Protein AF-A0A537FMF8-F1 (afdb_monomer_lite)

pLDDT: mean 87.33, std 14.05, range [26.52, 97.44]

Structure (mmCIF, N/CA/C/O backbone):
data_AF-A0A537FMF8-F1
#
_entry.id   AF-A0A537FMF8-F1
#
loop_
_atom_site.group_PDB
_atom_site.id
_atom_site.type_symbol
_atom_site.label_atom_id
_atom_site.label_alt_id
_atom_site.label_comp_id
_atom_site.label_asym_id
_atom_site.label_entity_id
_atom_site.label_seq_id
_atom_site.pdbx_PDB_ins_code
_atom_site.Cartn_x
_atom_site.Cartn_y
_atom_site.Cartn_z
_atom_site.occupancy
_atom_site.B_iso_or_equiv
_atom_site.auth_seq_id
_atom_site.auth_comp_id
_atom_site.auth_asym_id
_atom_site.auth_atom_id
_atom_site.pdbx_PDB_model_num
ATOM 1 N N . HIS A 1 1 ? -3.412 -16.446 -25.333 1.00 31.22 1 HIS A N 1
ATOM 2 C CA . HIS A 1 1 ? -3.061 -15.846 -24.034 1.00 31.22 1 HIS A CA 1
ATOM 3 C C . HIS A 1 1 ? -2.215 -16.827 -23.245 1.00 31.22 1 HIS A C 1
ATOM 5 O O . HIS A 1 1 ? -2.753 -17.735 -22.630 1.00 31.22 1 HIS A O 1
ATOM 11 N N . SER A 1 2 ? -0.899 -16.684 -23.326 1.00 26.52 2 SER A N 1
ATOM 12 C CA . SER A 1 2 ? 0.066 -17.426 -22.514 1.00 26.52 2 SER A CA 1
ATOM 13 C C . SER A 1 2 ? 0.991 -16.386 -21.896 1.00 26.52 2 SER A C 1
ATOM 15 O O . SER A 1 2 ? 1.972 -15.990 -22.515 1.00 26.52 2 SER A O 1
ATOM 17 N N . GLY A 1 3 ? 0.608 -15.863 -20.731 1.00 31.05 3 GLY A N 1
ATOM 18 C CA . GLY A 1 3 ? 1.516 -15.059 -19.920 1.00 31.05 3 GLY A CA 1
ATOM 19 C C . GLY A 1 3 ? 2.599 -15.977 -19.367 1.00 31.05 3 GLY A C 1
ATOM 20 O O . GLY A 1 3 ? 2.282 -17.002 -18.760 1.00 31.05 3 GLY A O 1
ATOM 21 N N . LEU A 1 4 ? 3.864 -15.644 -19.608 1.00 35.19 4 LEU A N 1
ATOM 22 C CA . LEU A 1 4 ? 4.982 -16.260 -18.906 1.00 35.19 4 LEU A CA 1
ATOM 23 C C . LEU A 1 4 ? 4.992 -15.681 -17.489 1.00 35.19 4 LEU A C 1
ATOM 25 O O . LEU A 1 4 ? 5.566 -14.629 -17.242 1.00 35.19 4 LEU A O 1
ATOM 29 N N . LYS A 1 5 ? 4.319 -16.357 -16.554 1.00 32.47 5 LYS A N 1
ATOM 30 C CA . LYS A 1 5 ? 4.590 -16.164 -15.128 1.00 32.47 5 LYS A CA 1
ATOM 31 C C . LYS A 1 5 ? 5.892 -16.894 -14.828 1.00 32.47 5 LYS A C 1
ATOM 33 O O . LYS A 1 5 ? 5.887 -18.121 -14.727 1.00 32.47 5 LYS A O 1
ATOM 38 N N . GLY A 1 6 ? 6.995 -16.155 -14.751 1.00 35.91 6 GLY A N 1
ATOM 39 C CA . GLY A 1 6 ? 8.252 -16.677 -14.232 1.00 35.91 6 GLY A CA 1
ATOM 40 C C . GLY A 1 6 ? 8.048 -17.075 -12.774 1.00 35.91 6 GLY A C 1
ATOM 41 O O . GLY A 1 6 ? 7.984 -16.221 -11.899 1.00 35.91 6 GLY A O 1
ATOM 42 N N . TYR A 1 7 ? 7.865 -18.370 -12.522 1.00 31.86 7 TYR A N 1
ATOM 43 C CA . TYR A 1 7 ? 7.962 -18.921 -11.178 1.00 31.86 7 TYR A CA 1
ATOM 44 C C . TYR A 1 7 ? 9.440 -19.126 -10.851 1.00 31.86 7 TYR A C 1
ATOM 46 O O . TYR A 1 7 ? 10.168 -19.779 -11.595 1.00 31.86 7 TYR A O 1
ATOM 54 N N . ASP A 1 8 ? 9.825 -18.540 -9.724 1.00 45.97 8 ASP A N 1
ATOM 55 C CA . ASP A 1 8 ? 11.089 -18.670 -9.014 1.00 45.97 8 ASP A CA 1
ATOM 56 C C . ASP A 1 8 ? 11.589 -20.125 -8.965 1.00 45.97 8 ASP A C 1
ATOM 58 O O . ASP A 1 8 ? 10.924 -20.997 -8.400 1.00 45.97 8 ASP A O 1
ATOM 62 N N . SER A 1 9 ? 12.758 -20.394 -9.555 1.00 33.56 9 SER A N 1
ATOM 63 C CA . SER A 1 9 ? 13.606 -21.520 -9.155 1.00 33.56 9 SER A CA 1
ATOM 64 C C . SER A 1 9 ? 15.001 -21.421 -9.779 1.00 33.56 9 SER A C 1
ATOM 66 O O . SER A 1 9 ? 15.169 -21.665 -10.971 1.00 33.56 9 SER A O 1
ATOM 68 N N . PHE A 1 10 ? 15.995 -21.094 -8.955 1.00 31.22 10 PHE A N 1
ATOM 69 C CA . PHE A 1 10 ? 17.167 -21.917 -8.616 1.00 31.22 10 PHE A CA 1
ATOM 70 C C . PHE A 1 10 ? 18.358 -21.019 -8.273 1.00 31.22 10 PHE A C 1
ATOM 72 O O . PHE A 1 10 ? 18.899 -20.306 -9.109 1.00 31.22 10 PHE A O 1
ATOM 79 N N . TYR A 1 11 ? 18.788 -21.126 -7.015 1.00 37.38 11 TYR A N 1
ATOM 80 C CA . TYR A 1 11 ? 20.075 -20.668 -6.504 1.00 37.38 11 TYR A CA 1
ATOM 81 C C . TYR A 1 11 ? 21.206 -21.096 -7.462 1.00 37.38 11 TYR A C 1
ATOM 83 O O . TYR A 1 11 ? 21.634 -22.252 -7.445 1.00 37.38 11 TYR A O 1
ATOM 91 N N . GLN A 1 12 ? 21.707 -20.175 -8.286 1.00 36.88 12 GLN A N 1
ATOM 92 C CA . GLN A 1 12 ? 22.980 -20.334 -8.977 1.00 36.88 12 GLN A CA 1
ATOM 93 C C . GLN A 1 12 ? 23.999 -19.458 -8.252 1.00 36.88 12 GLN A C 1
ATOM 95 O O . GLN A 1 12 ? 23.918 -18.235 -8.264 1.00 36.88 12 GLN A O 1
ATOM 100 N N . ALA A 1 13 ? 24.941 -20.101 -7.563 1.00 35.25 13 ALA A N 1
ATOM 101 C CA . ALA A 1 13 ? 26.099 -19.431 -6.991 1.00 35.25 13 ALA A CA 1
ATOM 102 C C . ALA A 1 13 ? 27.015 -18.966 -8.137 1.00 35.25 13 ALA A C 1
ATOM 104 O O . ALA A 1 13 ? 27.881 -19.715 -8.587 1.00 35.25 13 ALA A O 1
ATOM 105 N N . CYS A 1 14 ? 26.783 -17.759 -8.646 1.00 49.78 14 CYS A N 1
ATOM 106 C CA . CYS A 1 14 ? 27.693 -17.033 -9.526 1.00 49.78 14 CYS A CA 1
ATOM 107 C C . CYS A 1 14 ? 28.328 -15.876 -8.752 1.00 49.78 14 CYS A C 1
ATOM 109 O O . CYS A 1 14 ? 27.669 -15.206 -7.960 1.00 49.78 14 CYS A O 1
ATOM 111 N N . ASP A 1 15 ? 29.628 -15.677 -8.960 1.00 44.62 15 ASP A N 1
ATOM 112 C CA . ASP A 1 15 ? 30.348 -14.501 -8.471 1.00 44.62 15 ASP A CA 1
ATOM 113 C C . ASP A 1 15 ? 29.897 -13.283 -9.315 1.00 44.62 15 ASP A C 1
ATOM 115 O O . ASP A 1 15 ? 29.838 -13.417 -10.542 1.00 44.62 15 ASP A O 1
ATOM 119 N N . PRO A 1 16 ? 29.511 -12.134 -8.725 1.00 55.12 16 PRO A N 1
ATOM 120 C CA . PRO A 1 16 ? 28.875 -11.041 -9.459 1.00 55.12 16 PRO A CA 1
ATOM 121 C C . PRO A 1 16 ? 29.750 -10.367 -10.535 1.00 55.12 16 PRO A C 1
ATOM 123 O O . PRO A 1 16 ? 30.962 -10.230 -10.346 1.00 55.12 16 PRO A O 1
ATOM 126 N N . PRO A 1 17 ? 29.122 -9.811 -11.594 1.00 53.03 17 PRO A N 1
ATOM 127 C CA . PRO A 1 17 ? 27.688 -9.879 -11.883 1.00 53.03 17 PRO A CA 1
ATOM 128 C C . PRO A 1 17 ? 27.292 -11.229 -12.501 1.00 53.03 17 PRO A C 1
ATOM 130 O O . PRO A 1 17 ? 27.955 -11.750 -13.397 1.00 53.03 17 PRO A O 1
ATOM 133 N N . CYS A 1 18 ? 26.186 -11.785 -12.008 1.00 58.28 18 CYS A N 1
ATOM 134 C CA . CYS A 1 18 ? 25.541 -12.957 -12.588 1.00 58.28 18 CYS A CA 1
ATOM 135 C C . CYS A 1 18 ? 24.975 -12.633 -13.984 1.00 58.28 18 CYS A C 1
ATOM 137 O O . CYS A 1 18 ? 24.887 -11.462 -14.374 1.00 58.28 18 CYS A O 1
ATOM 139 N N . ALA A 1 19 ? 24.621 -13.681 -14.736 1.00 75.69 19 ALA A N 1
ATOM 140 C CA . ALA A 1 19 ? 23.976 -13.604 -16.050 1.00 75.69 19 ALA A CA 1
ATOM 141 C C . ALA A 1 19 ? 22.714 -12.708 -16.047 1.00 75.69 19 ALA A C 1
ATOM 143 O O . ALA A 1 19 ? 22.315 -12.175 -15.012 1.00 75.69 19 ALA A O 1
ATOM 144 N N . ASP A 1 20 ? 22.098 -12.503 -17.209 1.00 85.00 20 ASP A N 1
ATOM 145 C CA . ASP A 1 20 ? 20.897 -11.671 -17.316 1.00 85.00 20 ASP A CA 1
ATOM 146 C C . ASP A 1 20 ? 19.738 -12.216 -16.467 1.00 85.00 20 ASP A C 1
ATOM 148 O O . ASP A 1 20 ? 19.562 -13.429 -16.354 1.00 85.00 20 ASP A O 1
ATOM 152 N N . GLY A 1 21 ? 18.950 -11.316 -15.868 1.00 86.62 21 GLY A N 1
ATOM 153 C CA . GLY A 1 21 ? 17.849 -11.697 -14.977 1.00 86.62 21 GLY A CA 1
ATOM 154 C C . GLY A 1 21 ? 16.740 -12.435 -15.726 1.00 86.62 21 GLY A C 1
ATOM 155 O O . GLY A 1 21 ? 16.327 -13.526 -15.339 1.00 86.62 21 GLY A O 1
ATOM 156 N N . ILE A 1 22 ? 16.285 -11.853 -16.838 1.00 90.06 22 ILE A N 1
ATOM 157 C CA . ILE A 1 22 ? 15.407 -12.502 -17.815 1.00 90.06 22 ILE A CA 1
ATOM 158 C C . ILE A 1 22 ? 16.028 -12.351 -19.200 1.00 90.06 22 ILE A C 1
ATOM 160 O O . ILE A 1 22 ? 16.250 -11.238 -19.669 1.00 90.06 22 ILE A O 1
ATOM 164 N N . GLU A 1 23 ? 16.237 -13.469 -19.887 1.00 92.12 23 GLU A N 1
ATOM 165 C CA . GLU A 1 23 ? 16.746 -13.499 -21.256 1.00 92.12 23 GLU A CA 1
ATOM 166 C C . GLU A 1 23 ? 15.670 -14.029 -22.214 1.00 92.12 23 GLU A C 1
ATOM 168 O O . GLU A 1 23 ? 15.171 -15.146 -22.054 1.00 92.12 23 GLU A O 1
ATOM 173 N N . LEU A 1 24 ? 15.309 -13.234 -23.226 1.00 89.62 24 LEU A N 1
ATOM 174 C CA . LEU A 1 24 ? 14.358 -13.617 -24.271 1.00 89.62 24 LEU A CA 1
ATOM 175 C C . LEU A 1 24 ? 15.029 -13.560 -25.645 1.00 89.62 24 LEU A C 1
ATOM 177 O O . LEU A 1 24 ? 15.238 -12.482 -26.212 1.00 89.62 24 LEU A O 1
ATOM 181 N N . GLN A 1 25 ? 15.293 -14.737 -26.211 1.00 93.19 25 GLN A N 1
ATOM 182 C CA . GLN A 1 25 ? 15.867 -14.884 -27.546 1.00 93.19 25 GLN A CA 1
ATOM 183 C C . GLN A 1 25 ? 14.806 -15.281 -28.580 1.00 93.19 25 GLN A C 1
ATOM 185 O O . GLN A 1 25 ? 14.138 -16.304 -28.428 1.00 93.19 25 GLN A O 1
ATOM 190 N N . GLN A 1 26 ? 14.678 -14.497 -29.654 1.00 93.75 26 GLN A N 1
ATOM 191 C CA . GLN A 1 26 ? 13.763 -14.736 -30.780 1.00 93.75 26 GLN A CA 1
ATOM 192 C C . GLN A 1 26 ? 12.296 -14.931 -30.362 1.00 93.75 26 GLN A C 1
ATOM 194 O O . GLN A 1 26 ? 11.533 -15.658 -31.004 1.00 93.75 26 GLN A O 1
ATOM 199 N N . VAL A 1 27 ? 11.886 -14.277 -29.275 1.00 91.56 27 VAL A N 1
ATOM 200 C CA . VAL A 1 27 ? 10.525 -14.361 -28.744 1.00 91.56 27 VAL A CA 1
ATOM 201 C C . VAL A 1 27 ? 9.660 -13.296 -29.401 1.00 91.56 27 VAL A C 1
ATOM 203 O O . VAL A 1 27 ? 10.093 -12.165 -29.619 1.00 91.56 27 VAL A O 1
ATOM 206 N N . THR A 1 28 ? 8.408 -13.648 -29.703 1.00 94.81 28 THR A N 1
ATOM 207 C CA . THR A 1 28 ? 7.419 -12.674 -30.170 1.00 94.81 28 THR A CA 1
ATOM 208 C C . THR A 1 28 ? 6.142 -12.710 -29.346 1.00 94.81 28 THR A C 1
ATOM 210 O O . THR A 1 28 ? 5.731 -13.784 -28.907 1.00 94.81 28 THR A O 1
ATOM 213 N N . ASN A 1 29 ? 5.486 -11.557 -29.176 1.00 93.00 29 ASN A N 1
ATOM 214 C CA . ASN A 1 29 ? 4.199 -11.432 -28.473 1.00 93.00 29 ASN A CA 1
ATOM 215 C C . ASN A 1 29 ? 4.259 -11.878 -26.995 1.00 93.00 29 ASN A C 1
ATOM 217 O O . ASN A 1 29 ? 3.444 -12.692 -26.550 1.00 93.00 29 ASN A O 1
ATOM 221 N N . GLY A 1 30 ? 5.239 -11.369 -26.246 1.00 89.88 30 GLY A N 1
ATOM 222 C CA . GLY A 1 30 ? 5.451 -11.678 -24.828 1.00 89.88 30 GLY A CA 1
ATOM 223 C C . GLY A 1 30 ? 5.078 -10.517 -23.905 1.00 89.88 30 GLY A C 1
ATOM 224 O O . GLY A 1 30 ? 5.105 -9.363 -24.317 1.00 89.88 30 GLY A O 1
ATOM 225 N N . ILE A 1 31 ? 4.755 -10.825 -22.649 1.00 93.31 31 ILE A N 1
ATOM 226 C CA . ILE A 1 31 ? 4.569 -9.829 -21.585 1.00 93.31 31 ILE A CA 1
ATOM 227 C C . ILE A 1 31 ? 5.525 -10.179 -20.446 1.00 93.31 31 ILE A C 1
ATOM 229 O O . ILE A 1 31 ? 5.567 -11.336 -20.024 1.00 93.31 31 ILE A O 1
ATOM 233 N N . VAL A 1 32 ? 6.273 -9.185 -19.970 1.00 93.19 32 VAL A N 1
ATOM 234 C CA . VAL A 1 32 ? 7.129 -9.256 -18.781 1.00 93.19 32 VAL A CA 1
ATOM 235 C C . VAL A 1 32 ? 6.604 -8.221 -17.793 1.00 93.19 32 VAL A C 1
ATOM 237 O O . VAL A 1 32 ? 6.780 -7.022 -17.993 1.00 93.19 32 VAL A O 1
ATOM 240 N N . GLU A 1 33 ? 5.930 -8.668 -16.742 1.00 89.56 33 GLU A N 1
ATOM 241 C CA . GLU A 1 33 ? 5.342 -7.781 -15.738 1.00 89.56 33 GLU A CA 1
ATOM 242 C C . GLU A 1 33 ? 5.529 -8.323 -14.324 1.00 89.56 33 GLU A C 1
ATOM 244 O O . GLU A 1 33 ? 5.598 -9.538 -14.128 1.00 89.56 33 GLU A O 1
ATOM 249 N N . GLN A 1 34 ? 5.574 -7.418 -13.343 1.00 83.19 34 GLN A N 1
ATOM 250 C CA . GLN A 1 34 ? 5.589 -7.735 -11.909 1.00 83.19 34 GLN A CA 1
ATOM 251 C C . GLN A 1 34 ? 6.813 -8.539 -11.440 1.00 83.19 34 GLN A C 1
ATOM 253 O O . GLN A 1 34 ? 6.713 -9.345 -10.515 1.00 83.19 34 GLN A O 1
ATOM 258 N N . ASN A 1 35 ? 7.979 -8.325 -12.059 1.00 82.62 35 ASN A N 1
ATOM 259 C CA . ASN A 1 35 ? 9.234 -8.972 -11.664 1.00 82.62 35 ASN A CA 1
ATOM 260 C C . ASN A 1 35 ? 10.124 -8.026 -10.851 1.00 82.62 35 ASN A C 1
ATOM 262 O O . ASN A 1 35 ? 10.201 -6.833 -11.142 1.00 82.62 35 ASN A O 1
ATOM 266 N N . ILE A 1 36 ? 10.861 -8.571 -9.882 1.00 81.94 36 ILE A N 1
ATOM 267 C CA . ILE A 1 36 ? 11.963 -7.875 -9.205 1.00 81.94 36 ILE A CA 1
ATOM 268 C C . ILE A 1 36 ? 13.275 -8.402 -9.789 1.00 81.94 36 ILE A C 1
ATOM 270 O O . ILE A 1 36 ? 13.613 -9.569 -9.613 1.00 81.94 36 ILE A O 1
ATOM 274 N N . LEU A 1 37 ? 14.006 -7.541 -10.493 1.00 87.12 37 LEU A N 1
ATOM 275 C CA . LEU A 1 37 ? 15.225 -7.875 -11.225 1.00 87.12 37 LEU A CA 1
ATOM 276 C C . LEU A 1 37 ? 16.406 -7.210 -10.524 1.00 87.12 37 LEU A C 1
ATOM 278 O O . LEU A 1 37 ? 16.643 -6.013 -10.702 1.00 87.12 37 LEU A O 1
ATOM 282 N N . TYR A 1 38 ? 17.107 -7.982 -9.695 1.00 84.56 38 TYR A N 1
ATOM 283 C CA . TYR A 1 38 ? 18.126 -7.480 -8.775 1.00 84.56 38 TYR A CA 1
ATOM 284 C C . TYR A 1 38 ? 19.518 -8.056 -9.065 1.00 84.56 38 TYR A C 1
ATOM 286 O O . TYR A 1 38 ? 19.655 -9.273 -9.162 1.00 84.56 38 TYR A O 1
ATOM 294 N N . TRP A 1 39 ? 20.545 -7.199 -9.141 1.00 82.75 39 TRP A N 1
ATOM 295 C CA . TRP A 1 39 ? 21.970 -7.590 -9.233 1.00 82.75 39 TRP A CA 1
ATOM 296 C C . TRP A 1 39 ? 22.380 -8.455 -10.441 1.00 82.75 39 TRP A C 1
ATOM 298 O O . TRP A 1 39 ? 23.289 -9.285 -10.358 1.00 82.75 39 TRP A O 1
ATOM 308 N N . ASN A 1 40 ? 21.764 -8.221 -11.597 1.00 82.62 40 ASN A N 1
ATOM 309 C CA . ASN A 1 40 ? 22.098 -8.907 -12.848 1.00 82.62 40 ASN A CA 1
ATOM 310 C C . ASN A 1 40 ? 23.004 -8.048 -13.742 1.00 82.62 40 ASN A C 1
ATOM 312 O O . ASN A 1 40 ? 23.086 -6.829 -13.565 1.00 82.62 40 ASN A O 1
ATOM 316 N N . THR A 1 41 ? 23.647 -8.662 -14.743 1.00 87.56 41 THR A N 1
ATOM 317 C CA . THR A 1 41 ? 24.366 -7.911 -15.795 1.00 87.56 41 THR A CA 1
ATOM 318 C C . THR A 1 41 ? 23.404 -6.993 -16.547 1.00 87.56 41 THR A C 1
ATOM 320 O O . THR A 1 41 ? 23.604 -5.780 -16.551 1.00 87.56 41 THR A O 1
ATOM 323 N N . ASN A 1 42 ? 22.316 -7.555 -17.076 1.00 89.06 42 ASN A N 1
ATOM 324 C CA . ASN A 1 42 ? 21.109 -6.833 -17.461 1.00 89.06 42 ASN A CA 1
ATOM 325 C C . ASN A 1 42 ? 19.932 -7.403 -16.665 1.00 89.06 42 ASN A C 1
ATOM 327 O O . ASN A 1 42 ? 19.820 -8.616 -16.501 1.00 89.06 42 ASN A O 1
ATOM 331 N N . GLY A 1 43 ? 19.016 -6.557 -16.193 1.00 91.75 43 GLY A N 1
ATOM 332 C CA . GLY A 1 43 ? 17.768 -7.039 -15.599 1.00 91.75 43 GLY A CA 1
ATOM 333 C C . GLY A 1 43 ? 16.944 -7.829 -16.619 1.00 91.75 43 GLY A C 1
ATOM 334 O O . GLY A 1 43 ? 16.460 -8.914 -16.313 1.00 91.75 43 GLY A O 1
ATOM 335 N N . VAL A 1 44 ? 16.856 -7.322 -17.852 1.00 93.81 44 VAL A N 1
ATOM 336 C CA . VAL A 1 44 ? 16.294 -8.041 -19.003 1.00 93.81 44 VAL A CA 1
ATOM 337 C C . VAL A 1 44 ? 17.218 -7.898 -20.208 1.00 93.81 44 VAL A C 1
ATOM 339 O O . VAL A 1 44 ? 17.665 -6.788 -20.503 1.00 93.81 44 VAL A O 1
ATOM 342 N N . TRP A 1 45 ? 17.447 -8.996 -20.928 1.00 93.50 45 TRP A N 1
ATOM 343 C CA . TRP A 1 45 ? 18.073 -9.007 -22.247 1.00 93.50 45 TRP A CA 1
ATOM 344 C C . TRP A 1 45 ? 17.109 -9.547 -23.313 1.00 93.50 45 TRP A C 1
ATOM 346 O O . TRP A 1 45 ? 16.641 -10.684 -23.238 1.00 93.50 45 TRP A O 1
ATOM 356 N N . LEU A 1 46 ? 16.810 -8.723 -24.319 1.00 94.00 46 LEU A N 1
ATOM 357 C CA . LEU A 1 46 ? 16.046 -9.091 -25.510 1.00 94.00 46 LEU A CA 1
ATOM 358 C C . LEU A 1 46 ? 17.001 -9.232 -26.703 1.00 94.00 46 LEU A C 1
ATOM 360 O O . LEU A 1 46 ? 17.693 -8.276 -27.056 1.00 94.00 46 LEU A O 1
ATOM 364 N N . ALA A 1 47 ? 17.029 -10.419 -27.316 1.00 93.19 47 ALA A N 1
ATOM 365 C CA . ALA A 1 47 ? 17.865 -10.720 -28.479 1.00 93.19 47 ALA A CA 1
ATOM 366 C C . ALA A 1 47 ? 17.023 -11.264 -29.642 1.00 93.19 47 ALA A C 1
ATOM 368 O O . ALA A 1 47 ? 16.481 -12.367 -29.577 1.00 93.19 47 ALA A O 1
ATOM 369 N N . GLY A 1 48 ? 16.877 -10.497 -30.718 1.00 92.25 48 GLY A N 1
ATOM 370 C CA . GLY A 1 48 ? 16.042 -10.827 -31.872 1.00 92.25 48 GLY A CA 1
AT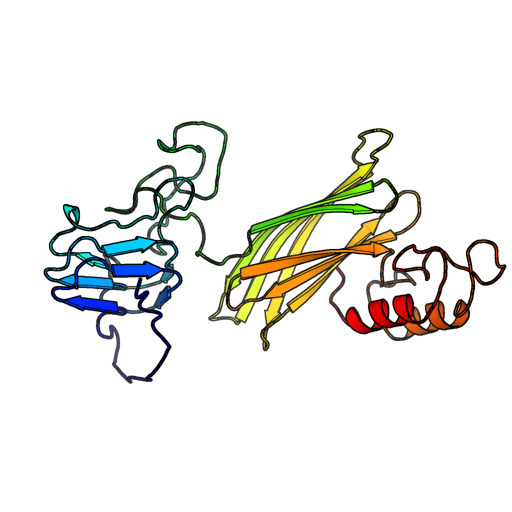OM 371 C C . GLY A 1 48 ? 14.553 -10.953 -31.536 1.00 92.25 48 GLY A C 1
ATOM 372 O O . GLY A 1 48 ? 13.808 -11.573 -32.297 1.00 92.25 48 GLY A O 1
ATOM 373 N N . SER A 1 49 ? 14.126 -10.416 -30.392 1.00 93.69 49 SER A N 1
ATOM 374 C CA . SER A 1 49 ? 12.745 -10.474 -29.912 1.00 93.69 49 SER A CA 1
ATOM 375 C C . SER A 1 49 ? 11.941 -9.266 -30.406 1.00 93.69 49 SER A C 1
ATOM 377 O O . SER A 1 49 ? 12.493 -8.197 -30.665 1.00 93.69 49 SER A O 1
ATOM 379 N N . SER A 1 50 ? 10.629 -9.436 -30.582 1.00 96.00 50 SER A N 1
ATOM 380 C CA . SER A 1 50 ? 9.742 -8.363 -31.056 1.00 96.00 50 SER A CA 1
ATOM 381 C C . SER A 1 50 ? 8.340 -8.460 -30.464 1.00 96.00 50 SER A C 1
ATOM 383 O O . SER A 1 50 ? 7.863 -9.535 -30.114 1.00 96.00 50 SER A O 1
ATOM 385 N N . ASN A 1 51 ? 7.639 -7.338 -30.377 1.00 95.50 51 ASN A N 1
ATOM 386 C CA . ASN A 1 51 ? 6.336 -7.228 -29.732 1.00 95.50 51 ASN A CA 1
ATOM 387 C C . ASN A 1 51 ? 6.339 -7.795 -28.298 1.00 95.50 51 ASN A C 1
ATOM 389 O O . ASN A 1 51 ? 5.424 -8.524 -27.906 1.00 95.50 51 ASN A O 1
ATOM 393 N N . ILE A 1 52 ? 7.407 -7.524 -27.540 1.00 96.19 52 ILE A N 1
ATOM 394 C CA . ILE A 1 52 ? 7.459 -7.774 -26.097 1.00 96.19 52 ILE A CA 1
ATOM 395 C C . ILE A 1 52 ? 6.973 -6.520 -25.371 1.00 96.19 52 ILE A C 1
ATOM 397 O O . ILE A 1 52 ? 7.415 -5.422 -25.698 1.00 96.19 52 ILE A O 1
ATOM 401 N N . THR A 1 53 ? 6.079 -6.668 -24.396 1.00 95.88 53 THR A N 1
ATOM 402 C CA . THR A 1 53 ? 5.622 -5.575 -23.525 1.00 95.88 53 THR A CA 1
ATOM 403 C C . THR A 1 53 ? 6.170 -5.769 -22.114 1.00 95.88 53 THR A C 1
ATOM 405 O O . THR A 1 53 ? 5.913 -6.799 -21.494 1.00 95.88 53 THR A O 1
ATOM 408 N N . LEU A 1 54 ? 6.920 -4.792 -21.607 1.00 95.50 54 LEU A N 1
ATOM 409 C CA . LEU A 1 54 ? 7.568 -4.812 -20.300 1.00 95.50 54 LEU A CA 1
ATOM 410 C C . LEU A 1 54 ? 7.071 -3.643 -19.454 1.00 95.50 54 LEU A C 1
ATOM 412 O O . LEU A 1 54 ? 7.379 -2.495 -19.758 1.00 95.50 54 LEU A O 1
ATOM 416 N N . PHE A 1 55 ? 6.322 -3.917 -18.391 1.00 95.44 55 PHE A N 1
ATOM 417 C CA . PHE A 1 55 ? 5.821 -2.880 -17.487 1.00 95.44 55 PHE A CA 1
ATOM 418 C C . PHE A 1 55 ? 5.609 -3.430 -16.081 1.00 95.44 55 PHE A C 1
ATOM 420 O O . PHE A 1 55 ? 5.425 -4.627 -15.890 1.00 95.44 55 PHE A O 1
ATOM 427 N N . GLY A 1 56 ? 5.650 -2.558 -15.081 1.00 90.12 56 GLY A N 1
ATOM 428 C CA . GLY A 1 56 ? 5.505 -2.939 -13.685 1.00 90.12 56 GLY A CA 1
ATOM 429 C C . GLY A 1 56 ? 6.608 -3.865 -13.175 1.00 90.12 56 GLY A C 1
ATOM 430 O O . GLY A 1 56 ? 6.349 -4.717 -12.334 1.00 90.12 56 GLY A O 1
ATOM 431 N N . ASN A 1 57 ? 7.829 -3.757 -13.699 1.00 93.25 57 ASN A N 1
ATOM 432 C CA . ASN A 1 57 ? 8.991 -4.471 -13.167 1.00 93.25 57 ASN A CA 1
ATOM 433 C C . ASN A 1 57 ? 9.882 -3.524 -12.358 1.00 93.25 57 ASN A C 1
ATOM 435 O O . ASN A 1 57 ? 9.947 -2.327 -12.639 1.00 93.25 57 ASN A O 1
ATOM 439 N N . ASN A 1 58 ? 10.614 -4.077 -11.395 1.00 89.94 58 ASN A N 1
ATOM 440 C CA . ASN A 1 58 ? 11.545 -3.354 -10.538 1.00 89.94 58 ASN A CA 1
ATOM 441 C C . ASN A 1 58 ? 12.983 -3.712 -10.914 1.00 89.94 58 ASN A C 1
ATOM 443 O O . ASN A 1 58 ? 13.485 -4.762 -10.515 1.00 89.94 58 ASN A O 1
ATOM 447 N N . PHE A 1 59 ? 13.652 -2.836 -11.666 1.00 93.31 59 PHE A N 1
ATOM 448 C CA . PHE A 1 59 ? 15.063 -2.967 -12.033 1.00 93.31 59 PHE A CA 1
ATOM 449 C C . PHE A 1 59 ? 15.938 -2.338 -10.951 1.00 93.31 59 PHE A C 1
ATOM 451 O O . PHE A 1 59 ? 16.034 -1.110 -10.840 1.00 93.31 59 PHE A O 1
ATOM 458 N N . LEU A 1 60 ? 16.556 -3.194 -10.140 1.00 85.44 60 LEU A N 1
ATOM 459 C CA . LEU A 1 60 ? 17.275 -2.815 -8.934 1.00 85.44 60 LEU A CA 1
ATOM 460 C C . LEU A 1 60 ? 18.756 -3.207 -9.022 1.00 85.44 60 LEU A C 1
ATOM 462 O O . LEU A 1 60 ? 19.103 -4.382 -9.039 1.00 85.44 60 LEU A O 1
ATOM 466 N N . GLN A 1 61 ? 19.650 -2.219 -9.007 1.00 83.62 61 GLN A N 1
ATOM 467 C CA . GLN A 1 61 ? 21.104 -2.426 -8.913 1.00 83.62 61 GLN A CA 1
ATOM 468 C C . GLN A 1 61 ? 21.670 -3.417 -9.955 1.00 83.62 61 GLN A C 1
ATOM 470 O O . GLN A 1 61 ? 22.626 -4.136 -9.677 1.00 83.62 61 GLN A O 1
ATOM 475 N N . ASN A 1 62 ? 21.090 -3.457 -11.158 1.00 85.25 62 ASN A N 1
ATOM 476 C CA . ASN A 1 62 ? 21.684 -4.180 -12.284 1.00 85.25 62 ASN A CA 1
ATOM 477 C C . ASN A 1 62 ? 22.860 -3.382 -12.875 1.00 85.25 62 ASN A C 1
ATOM 479 O O . ASN A 1 62 ? 23.029 -2.191 -12.580 1.00 85.25 62 ASN A O 1
ATOM 483 N N . GLY A 1 63 ? 23.659 -4.023 -13.733 1.00 87.31 63 GLY A N 1
ATOM 484 C CA . GLY A 1 63 ? 24.664 -3.338 -14.548 1.00 87.31 63 GLY A CA 1
ATOM 485 C C . GLY A 1 63 ? 24.044 -2.173 -15.326 1.00 87.31 63 GLY A C 1
ATOM 486 O O . GLY A 1 63 ? 22.855 -2.181 -15.612 1.00 87.31 63 GLY A O 1
ATOM 487 N N . PHE A 1 64 ? 24.813 -1.122 -15.616 1.00 83.94 64 PHE A N 1
ATOM 488 C CA . PHE A 1 64 ? 24.303 0.029 -16.369 1.00 83.94 64 PHE A CA 1
ATOM 489 C C . PHE A 1 64 ? 24.655 -0.099 -17.863 1.00 83.94 64 PHE A C 1
ATOM 491 O O . PHE A 1 64 ? 25.844 -0.244 -18.165 1.00 83.94 64 PHE A O 1
ATOM 498 N N . PRO A 1 65 ? 23.693 0.039 -18.801 1.00 84.75 65 PRO A N 1
ATOM 499 C CA . PRO A 1 65 ? 22.247 0.213 -18.592 1.00 84.75 65 PRO A CA 1
ATOM 500 C C . PRO A 1 65 ? 21.579 -1.046 -18.014 1.00 84.75 65 PRO A C 1
ATOM 502 O O . PRO A 1 65 ? 21.998 -2.153 -18.318 1.00 84.75 65 PRO A O 1
ATOM 505 N N . GLN A 1 66 ? 20.515 -0.875 -17.215 1.00 89.56 66 GLN A N 1
ATOM 506 C CA . GLN A 1 66 ? 19.856 -1.979 -16.485 1.00 89.56 66 GLN A CA 1
ATOM 507 C C . GLN A 1 66 ? 19.113 -2.989 -17.373 1.00 89.56 66 GLN A C 1
ATOM 509 O O . GLN A 1 66 ? 18.488 -3.916 -16.859 1.00 89.56 66 GLN A O 1
ATOM 514 N N . TYR A 1 67 ? 19.158 -2.819 -18.689 1.00 93.31 67 TYR A N 1
ATOM 515 C CA . TYR A 1 67 ? 18.544 -3.687 -19.677 1.00 93.31 67 TYR A CA 1
ATOM 516 C C . TYR A 1 67 ? 19.351 -3.667 -20.979 1.00 93.31 67 TYR A C 1
ATOM 518 O O . TYR A 1 67 ? 20.091 -2.718 -21.248 1.00 93.31 67 TYR A O 1
ATOM 526 N N . SER A 1 68 ? 19.136 -4.681 -21.815 1.00 93.06 68 SER A N 1
ATOM 527 C CA . SER A 1 68 ? 19.678 -4.773 -23.169 1.00 93.06 68 SER A CA 1
ATOM 528 C C . SER A 1 68 ? 18.574 -5.174 -24.144 1.00 93.06 68 SER A C 1
ATOM 530 O O . SER A 1 68 ? 17.812 -6.104 -23.884 1.00 93.06 68 SER A O 1
ATOM 532 N N . ASP A 1 69 ? 18.480 -4.467 -25.265 1.00 94.06 69 ASP A N 1
ATOM 533 C CA . ASP A 1 69 ? 17.523 -4.739 -26.337 1.00 94.06 69 ASP A CA 1
A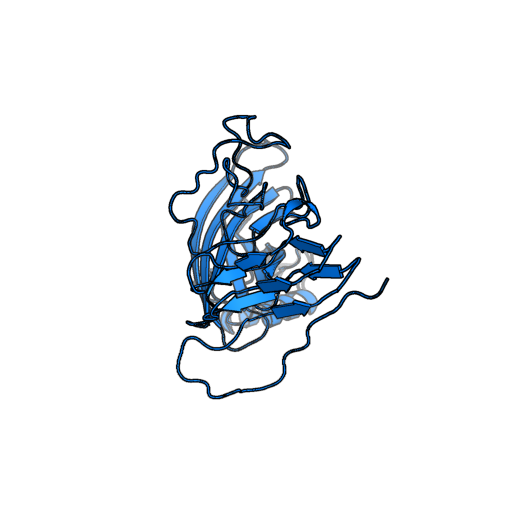TOM 534 C C . ASP A 1 69 ? 18.202 -4.471 -27.680 1.00 94.06 69 ASP A C 1
ATOM 536 O O . ASP A 1 69 ? 18.640 -3.347 -27.947 1.00 94.06 69 ASP A O 1
ATOM 540 N N . ASP A 1 70 ? 18.328 -5.503 -28.511 1.00 93.06 70 ASP A N 1
ATOM 541 C CA . ASP A 1 70 ? 18.929 -5.384 -29.839 1.00 93.06 70 ASP A CA 1
ATOM 542 C C . ASP A 1 70 ? 17.952 -4.862 -30.909 1.00 93.06 70 ASP A C 1
ATOM 544 O O . ASP A 1 70 ? 18.382 -4.520 -32.015 1.00 93.06 70 ASP A O 1
ATOM 548 N N . ASN A 1 71 ? 16.659 -4.734 -30.581 1.00 90.06 71 ASN A N 1
ATOM 549 C CA . ASN A 1 71 ? 15.634 -4.158 -31.447 1.00 90.06 71 ASN A CA 1
ATOM 550 C C . ASN A 1 71 ? 14.562 -3.365 -30.662 1.00 90.06 71 ASN A C 1
ATOM 552 O O . ASN A 1 71 ? 13.369 -3.689 -30.701 1.00 90.06 71 ASN A O 1
ATOM 556 N N . PRO A 1 72 ? 14.948 -2.268 -29.991 1.00 84.69 72 PRO A N 1
ATOM 557 C CA . PRO A 1 72 ? 14.088 -1.597 -29.020 1.00 84.69 72 PRO A CA 1
ATOM 558 C C . PRO A 1 72 ? 12.859 -0.905 -29.604 1.00 84.69 72 PRO A C 1
ATOM 560 O O . PRO A 1 72 ? 11.888 -0.679 -28.893 1.00 84.69 72 PRO A O 1
ATOM 563 N N . THR A 1 73 ? 12.851 -0.586 -30.900 1.00 89.81 73 THR A N 1
ATOM 564 C CA . THR A 1 73 ? 11.667 -0.020 -31.565 1.00 89.81 73 THR A CA 1
ATOM 565 C C . THR A 1 73 ? 10.610 -1.071 -31.895 1.00 89.81 73 THR A C 1
ATOM 567 O O . THR A 1 73 ? 9.475 -0.711 -32.206 1.00 89.81 73 THR A O 1
ATOM 570 N N . ALA A 1 74 ? 10.964 -2.358 -31.838 1.00 94.19 74 ALA A N 1
ATOM 571 C CA . ALA A 1 74 ? 10.030 -3.461 -32.006 1.00 94.19 74 ALA A CA 1
ATOM 572 C C . ALA A 1 74 ? 9.400 -3.914 -30.681 1.00 94.19 74 ALA A C 1
ATOM 574 O O . ALA A 1 74 ? 8.499 -4.749 -30.719 1.00 94.19 74 ALA A O 1
ATOM 575 N N . ASN A 1 75 ? 9.849 -3.387 -29.538 1.00 95.94 75 ASN A N 1
ATOM 576 C CA . ASN A 1 75 ? 9.382 -3.748 -28.201 1.00 95.94 75 ASN A CA 1
ATOM 577 C C . ASN A 1 75 ? 8.782 -2.533 -27.474 1.00 95.94 75 ASN A C 1
ATOM 579 O O . ASN A 1 75 ? 8.969 -1.381 -27.864 1.00 95.94 75 ASN A O 1
ATOM 583 N N . HIS A 1 76 ? 8.031 -2.800 -26.412 1.00 96.12 76 HIS A N 1
ATOM 584 C CA . HIS A 1 76 ? 7.370 -1.800 -25.584 1.00 96.12 76 HIS A CA 1
ATOM 585 C C . HIS A 1 76 ? 7.893 -1.906 -24.154 1.00 96.12 76 HIS A C 1
ATOM 587 O O . HIS A 1 76 ? 7.646 -2.902 -23.486 1.00 96.12 76 HIS A O 1
ATOM 593 N N . TRP A 1 77 ? 8.590 -0.876 -23.680 1.00 96.19 77 TRP A N 1
ATOM 594 C CA . TRP A 1 77 ? 9.167 -0.808 -22.328 1.00 96.19 77 TRP A CA 1
ATOM 595 C C . TRP A 1 77 ? 8.247 -0.106 -21.319 1.00 96.19 77 TRP A C 1
ATOM 597 O O . TRP A 1 77 ? 8.693 0.334 -20.264 1.00 96.19 77 TRP A O 1
ATOM 607 N N . ASP A 1 78 ? 6.964 0.007 -21.659 1.00 96.81 78 ASP A N 1
ATOM 608 C CA . ASP A 1 78 ? 5.910 0.530 -20.802 1.00 96.81 78 ASP A CA 1
ATOM 609 C C . ASP A 1 78 ? 4.545 -0.068 -21.189 1.00 96.81 78 ASP A C 1
ATOM 611 O O . ASP A 1 78 ? 4.377 -0.622 -22.280 1.00 96.81 78 ASP A O 1
ATOM 615 N N . GLY A 1 79 ? 3.566 0.046 -20.289 1.00 94.38 79 GLY A N 1
ATOM 616 C CA . GLY A 1 79 ? 2.171 -0.354 -20.500 1.00 94.38 79 GLY A CA 1
ATOM 617 C C . GLY A 1 79 ? 1.289 0.777 -21.041 1.00 94.38 79 GLY A C 1
ATOM 618 O O . GLY A 1 79 ? 0.077 0.606 -21.182 1.00 94.38 79 GLY A O 1
ATOM 619 N N . GLY A 1 80 ? 1.877 1.936 -21.350 1.00 94.69 80 GLY A N 1
ATOM 620 C CA . GLY A 1 80 ? 1.169 3.164 -21.693 1.00 94.69 80 GLY A CA 1
ATOM 621 C C . GLY A 1 80 ? 0.581 3.903 -20.485 1.00 94.69 80 GLY A C 1
ATOM 622 O O . GLY A 1 80 ? 0.516 3.391 -19.371 1.00 94.69 80 GLY A O 1
ATOM 623 N N . TYR A 1 81 ? 0.102 5.126 -20.707 1.00 90.56 81 TYR A N 1
ATOM 624 C CA . TYR A 1 81 ? -0.617 5.892 -19.687 1.00 90.56 81 TYR A CA 1
ATOM 625 C C . TYR A 1 81 ? -2.070 5.399 -19.532 1.00 90.56 81 TYR A C 1
ATOM 627 O O . TYR A 1 81 ? -2.737 5.200 -20.552 1.00 90.56 81 TYR A O 1
ATOM 635 N N . PRO A 1 82 ? -2.619 5.257 -18.308 1.00 90.69 82 PRO A N 1
ATOM 636 C CA . PRO A 1 82 ? -2.009 5.535 -17.001 1.00 90.69 82 PRO A CA 1
ATOM 637 C C . PRO A 1 82 ? -1.371 4.302 -16.334 1.00 90.69 82 PRO A C 1
ATOM 639 O O . PRO A 1 82 ? -1.062 4.350 -15.151 1.00 90.69 82 PRO A O 1
ATOM 642 N N . VAL A 1 83 ? -1.221 3.178 -17.047 1.00 87.12 83 VAL A N 1
ATOM 643 C CA . VAL A 1 83 ? -0.649 1.933 -16.491 1.00 87.12 83 VAL A CA 1
ATOM 644 C C . VAL A 1 83 ? 0.796 2.140 -16.027 1.00 87.12 83 VAL A C 1
ATOM 646 O O . VAL A 1 83 ? 1.210 1.549 -15.033 1.00 87.12 83 VAL A O 1
ATOM 649 N N . GLY A 1 84 ? 1.538 3.002 -16.720 1.00 94.00 84 GLY A N 1
ATOM 650 C CA . GLY A 1 84 ? 2.928 3.296 -16.414 1.00 94.00 84 GLY A CA 1
ATOM 651 C C . GLY A 1 84 ? 3.890 2.271 -17.008 1.00 94.00 84 GLY A C 1
ATOM 652 O O . GLY A 1 84 ? 3.519 1.404 -17.804 1.00 94.00 84 GLY A O 1
ATOM 653 N N . GLY A 1 85 ? 5.155 2.415 -16.647 1.00 95.81 85 GLY A N 1
ATOM 654 C CA . GLY A 1 85 ? 6.265 1.597 -17.102 1.00 95.81 85 GLY A CA 1
ATOM 655 C C . GLY A 1 85 ? 6.890 0.821 -15.959 1.00 95.81 85 GLY A C 1
ATOM 656 O O . GLY A 1 85 ? 6.200 0.165 -15.182 1.00 95.81 85 GLY A O 1
ATOM 657 N N . ASN A 1 86 ? 8.209 0.852 -15.881 1.00 96.31 86 ASN A N 1
ATOM 658 C CA . ASN A 1 86 ? 9.008 0.107 -14.924 1.00 96.31 86 ASN A CA 1
ATOM 659 C C . ASN A 1 86 ? 9.647 1.057 -13.907 1.00 96.31 86 ASN A C 1
ATOM 661 O O . ASN A 1 86 ? 9.823 2.252 -14.155 1.00 96.31 86 ASN A O 1
ATOM 665 N N . TYR A 1 87 ? 10.021 0.517 -12.753 1.00 94.56 87 TYR A N 1
ATOM 666 C CA . TYR A 1 87 ? 10.865 1.224 -11.803 1.00 94.56 87 TYR A CA 1
ATOM 667 C C . TYR A 1 87 ? 12.340 0.946 -12.096 1.00 94.56 87 TYR A C 1
ATOM 669 O O . TYR A 1 87 ? 12.744 -0.204 -12.278 1.00 94.56 87 TYR A O 1
ATOM 677 N N . TRP A 1 88 ? 13.156 2.000 -12.079 1.00 95.56 88 TRP A N 1
ATOM 678 C CA . TRP A 1 88 ? 14.578 1.939 -12.406 1.00 95.56 88 TRP A CA 1
ATOM 679 C C . TRP A 1 88 ? 15.406 2.553 -11.279 1.00 95.56 88 TRP A C 1
ATOM 681 O O . TRP A 1 88 ? 15.475 3.774 -11.152 1.00 95.56 88 TRP A O 1
ATOM 691 N N . SER A 1 89 ? 16.124 1.736 -10.505 1.00 90.00 89 SER A N 1
ATOM 692 C CA . SER A 1 89 ? 16.953 2.235 -9.392 1.00 90.00 89 SER A CA 1
ATOM 693 C C . SER A 1 89 ? 18.059 3.211 -9.821 1.00 90.00 89 SER A C 1
ATOM 695 O O . SER A 1 89 ? 18.594 3.952 -9.004 1.00 90.00 89 SER A O 1
ATOM 697 N N . SER A 1 90 ? 18.445 3.197 -11.098 1.00 91.81 90 SER A N 1
ATOM 698 C CA . SER A 1 90 ? 19.413 4.124 -11.696 1.00 91.81 90 SER A CA 1
ATOM 699 C C . SER A 1 90 ? 18.799 5.447 -12.168 1.00 91.81 90 SER A C 1
ATOM 701 O O . SER A 1 90 ? 19.539 6.320 -12.613 1.00 91.81 90 SER A O 1
ATOM 703 N N . ASN A 1 91 ? 17.474 5.614 -12.104 1.00 92.56 91 ASN A N 1
ATOM 704 C CA . ASN A 1 91 ? 16.778 6.844 -12.492 1.00 92.56 91 ASN A CA 1
ATOM 705 C C . ASN A 1 91 ? 16.737 7.861 -11.334 1.00 92.56 91 ASN A C 1
ATOM 707 O O . ASN A 1 91 ? 15.690 8.373 -10.953 1.00 92.56 91 ASN A O 1
ATOM 711 N N . THR A 1 92 ? 17.896 8.138 -10.733 1.00 87.12 92 THR A N 1
ATOM 712 C CA . THR A 1 92 ? 18.025 8.907 -9.479 1.00 87.12 92 THR A CA 1
ATOM 713 C C . THR A 1 92 ? 17.764 10.413 -9.617 1.00 87.12 92 THR A C 1
ATOM 715 O O . THR A 1 92 ? 17.754 11.119 -8.611 1.00 87.12 92 THR A O 1
ATOM 718 N N . GLY A 1 93 ? 17.565 10.914 -10.840 1.00 86.56 93 GLY A N 1
ATOM 719 C CA . GLY A 1 93 ? 17.279 12.322 -11.143 1.00 86.56 93 GLY A CA 1
ATOM 720 C C . GLY A 1 93 ? 15.876 12.579 -11.697 1.00 86.56 93 GLY A C 1
ATOM 721 O O . GLY A 1 93 ? 15.621 13.678 -12.183 1.00 86.56 93 GLY A O 1
ATOM 722 N N . ALA A 1 94 ? 15.000 11.574 -11.671 1.00 93.06 94 ALA A N 1
ATOM 723 C CA . ALA A 1 94 ? 13.624 11.699 -12.124 1.00 93.06 94 ALA A CA 1
ATOM 724 C C . ALA A 1 94 ? 12.851 12.745 -11.311 1.00 93.06 94 ALA A C 1
ATOM 726 O O . ALA A 1 94 ? 13.030 12.871 -10.097 1.00 93.06 94 ALA A O 1
ATOM 727 N N . VAL A 1 95 ? 11.971 13.473 -11.990 1.00 95.19 95 VAL A N 1
ATOM 728 C CA . VAL A 1 95 ? 11.001 14.386 -11.380 1.00 95.19 95 VAL A CA 1
ATOM 729 C C . VAL A 1 95 ? 9.594 13.964 -11.785 1.00 95.19 95 VAL A C 1
ATOM 731 O O . VAL A 1 95 ? 9.424 13.336 -12.829 1.00 95.19 95 VAL A O 1
ATOM 734 N N . ASP A 1 96 ? 8.627 14.298 -10.941 1.00 95.44 96 ASP A N 1
ATOM 735 C CA . ASP A 1 96 ? 7.196 14.054 -11.130 1.00 95.44 96 ASP A CA 1
ATOM 736 C C . ASP A 1 96 ? 6.467 15.290 -10.606 1.00 95.44 96 ASP A C 1
ATOM 738 O O . ASP A 1 96 ? 6.311 15.483 -9.398 1.00 95.44 96 ASP A O 1
ATOM 742 N N . ASN A 1 97 ? 6.162 16.208 -11.520 1.00 96.81 97 ASN A N 1
ATOM 743 C CA . ASN A 1 97 ? 5.392 17.420 -11.251 1.00 96.81 97 ASN A CA 1
ATOM 744 C C . ASN A 1 97 ? 4.117 17.478 -12.100 1.00 96.81 97 ASN A C 1
ATOM 746 O O . ASN A 1 97 ? 3.263 18.336 -11.842 1.00 96.81 97 ASN A O 1
ATOM 750 N N . CYS A 1 98 ? 4.022 16.649 -13.141 1.00 95.56 98 CYS A N 1
ATOM 751 C CA . CYS A 1 98 ? 3.037 16.761 -14.198 1.00 95.56 98 CYS A CA 1
ATOM 752 C C . CYS A 1 98 ? 2.427 15.397 -14.551 1.00 95.56 98 CYS A C 1
ATOM 754 O O . CYS A 1 98 ? 3.133 14.406 -14.653 1.00 95.56 98 CYS A O 1
ATOM 756 N N . SER A 1 99 ? 1.134 15.371 -14.871 1.00 92.38 99 SER A N 1
ATOM 757 C CA . SER A 1 99 ? 0.412 14.155 -15.260 1.00 92.38 99 SER A CA 1
ATOM 758 C C . SER A 1 99 ? 0.062 14.113 -16.752 1.00 92.38 99 SER A C 1
ATOM 760 O O . SER A 1 99 ? 0.392 14.995 -17.563 1.00 92.38 99 SER A O 1
ATOM 762 N N . GLY A 1 100 ? -0.671 13.060 -17.119 1.00 91.44 100 GLY A N 1
ATOM 763 C CA . GLY A 1 100 ? -1.312 12.873 -18.415 1.00 91.44 100 GLY A CA 1
ATOM 764 C C . GLY A 1 100 ? -0.446 12.107 -19.420 1.00 91.44 100 GLY A C 1
ATOM 765 O O . GLY A 1 100 ? 0.753 11.923 -19.209 1.00 91.44 100 GLY A O 1
ATOM 766 N N . PRO A 1 101 ? -1.009 11.692 -20.574 1.00 95.62 101 PRO A N 1
ATOM 767 C CA . PRO A 1 101 ? -0.280 10.892 -21.564 1.00 95.62 101 PRO A CA 1
ATOM 768 C C . PRO A 1 101 ? 0.991 11.548 -22.118 1.00 95.62 101 PRO A C 1
ATOM 770 O O . PRO A 1 101 ? 1.848 10.849 -22.653 1.00 95.62 101 PRO A O 1
ATOM 773 N N . SER A 1 102 ? 1.099 12.875 -22.024 1.00 96.06 102 SER A N 1
ATOM 774 C CA . SER A 1 102 ? 2.270 13.656 -22.439 1.00 96.06 102 SER A CA 1
ATOM 775 C C . SER A 1 102 ? 3.062 14.245 -21.267 1.00 96.06 102 SER A C 1
ATOM 777 O O . SER A 1 102 ? 3.963 15.035 -21.529 1.00 96.06 102 SER A O 1
ATOM 779 N N . GLN A 1 103 ? 2.720 13.892 -20.019 1.00 96.31 103 GLN A N 1
ATOM 780 C CA . GLN A 1 103 ? 3.404 14.326 -18.792 1.00 96.31 103 GLN A CA 1
ATOM 781 C C . GLN A 1 103 ? 3.609 15.852 -18.728 1.00 96.31 103 GLN A C 1
ATOM 783 O O . GLN A 1 103 ? 4.696 16.364 -18.477 1.00 96.31 103 GLN A O 1
ATOM 788 N N . ASN A 1 104 ? 2.557 16.607 -19.058 1.00 96.25 104 ASN A N 1
ATOM 789 C CA . ASN A 1 104 ? 2.612 18.064 -19.222 1.00 96.25 104 ASN A CA 1
ATOM 790 C C . ASN A 1 104 ? 1.431 18.806 -18.580 1.00 96.25 104 ASN A C 1
ATOM 792 O O . ASN A 1 104 ? 1.255 20.006 -18.809 1.00 96.25 104 ASN A O 1
ATOM 796 N N . VAL A 1 105 ? 0.617 18.109 -17.788 1.00 95.88 105 VAL A N 1
ATOM 797 C CA . VAL A 1 105 ? -0.462 18.709 -17.002 1.00 95.88 105 VAL A CA 1
ATOM 798 C C . VAL A 1 105 ? 0.088 19.013 -15.613 1.00 95.88 105 VAL A C 1
ATOM 800 O O . VAL A 1 105 ? 0.218 18.112 -14.801 1.00 95.88 105 VAL A O 1
ATOM 803 N N . CYS A 1 106 ? 0.452 20.269 -15.345 1.00 94.62 106 CYS A N 1
ATOM 804 C CA . CYS A 1 106 ? 1.142 20.654 -14.108 1.00 94.62 106 CYS A CA 1
ATOM 805 C C . CYS A 1 106 ? 0.396 21.777 -13.356 1.00 94.62 106 CYS A C 1
ATOM 807 O O . CYS A 1 106 ? -0.179 22.659 -14.008 1.00 94.62 106 CYS A O 1
ATOM 809 N N . PRO A 1 107 ? 0.479 21.846 -12.011 1.00 93.50 107 PRO A N 1
ATOM 810 C CA . PRO A 1 107 ? 1.085 20.866 -11.105 1.00 93.50 107 PRO A CA 1
ATOM 811 C C . PRO A 1 107 ? 0.093 19.740 -10.771 1.00 93.50 107 PRO A C 1
ATOM 813 O O . PRO A 1 107 ? -0.943 20.004 -10.162 1.00 93.50 107 PRO A O 1
ATOM 816 N N . ASP A 1 108 ? 0.403 18.508 -11.164 1.00 83.19 108 ASP A N 1
ATOM 817 C CA . ASP A 1 108 ? -0.439 17.333 -10.901 1.00 83.19 108 ASP A CA 1
ATOM 818 C C . ASP A 1 108 ? 0.420 16.058 -10.931 1.00 83.19 108 ASP A C 1
ATOM 820 O O . ASP A 1 108 ? 0.431 15.362 -11.936 1.00 83.19 108 ASP A O 1
ATOM 824 N N . PRO A 1 109 ? 1.223 15.784 -9.890 1.00 86.50 109 PRO A N 1
ATOM 825 C CA . PRO A 1 109 ? 2.081 14.604 -9.866 1.00 86.50 109 PRO A CA 1
ATOM 826 C C . PRO A 1 109 ? 1.266 13.315 -9.704 1.00 86.50 109 PRO A C 1
ATOM 828 O O . PRO A 1 109 ? 0.384 13.246 -8.839 1.00 86.50 109 PRO A O 1
ATOM 831 N N . ASP A 1 110 ? 1.569 12.289 -10.500 1.00 81.31 110 ASP A N 1
ATOM 832 C CA . ASP A 1 110 ? 0.792 11.040 -10.554 1.00 81.31 110 ASP A CA 1
ATOM 833 C C . ASP A 1 110 ? 1.607 9.756 -10.316 1.00 81.31 110 ASP A C 1
ATOM 835 O O . ASP A 1 110 ? 1.069 8.649 -10.406 1.00 81.31 110 ASP A O 1
ATOM 839 N N . GLY A 1 111 ? 2.870 9.884 -9.900 1.00 88.69 111 GLY A N 1
ATOM 840 C CA . GLY A 1 111 ? 3.758 8.761 -9.597 1.00 88.69 111 GLY A CA 1
ATOM 841 C C . GLY A 1 111 ? 4.502 8.212 -10.814 1.00 88.69 111 GLY A C 1
ATOM 842 O O . GLY A 1 111 ? 5.265 7.249 -10.672 1.00 88.69 111 GLY A O 1
ATOM 843 N N . ILE A 1 112 ? 4.311 8.821 -11.984 1.00 93.69 112 ILE A N 1
ATOM 844 C CA . ILE A 1 112 ? 5.064 8.573 -13.210 1.00 93.69 112 ILE A CA 1
ATOM 845 C C . ILE A 1 112 ? 6.043 9.734 -13.405 1.00 93.69 112 ILE A C 1
ATOM 847 O O . ILE A 1 112 ? 5.751 10.877 -13.080 1.00 93.69 112 ILE A O 1
ATOM 851 N N . SER A 1 113 ? 7.254 9.443 -13.873 1.00 96.50 113 SER A N 1
ATOM 852 C CA . SER A 1 113 ? 8.234 10.493 -14.116 1.00 96.50 113 SER A CA 1
ATOM 853 C C . SER A 1 113 ? 7.847 11.357 -15.317 1.00 96.50 113 SER A C 1
ATOM 855 O O . SER A 1 113 ? 7.575 10.831 -16.397 1.00 96.50 113 SER A O 1
ATOM 857 N N . ASP A 1 114 ? 8.025 12.676 -15.172 1.00 97.25 114 ASP A N 1
ATOM 858 C CA . ASP A 1 114 ? 7.885 13.675 -16.241 1.00 97.25 114 ASP A CA 1
ATOM 859 C C . ASP A 1 114 ? 8.823 13.403 -17.444 1.00 97.25 114 ASP A C 1
ATOM 861 O O . ASP A 1 114 ? 8.723 14.047 -18.491 1.00 97.25 114 ASP A O 1
ATOM 865 N N . SER A 1 115 ? 9.817 12.519 -17.288 1.00 95.56 115 SER A N 1
ATOM 866 C CA . SER A 1 115 ? 10.825 12.194 -18.298 1.00 95.56 115 SER A CA 1
ATOM 867 C C . SER A 1 115 ? 10.982 10.690 -18.497 1.00 95.56 115 SER A C 1
ATOM 869 O O . SER A 1 115 ? 10.996 9.910 -17.549 1.00 95.56 115 SER A O 1
ATOM 871 N N . ASN A 1 116 ? 11.193 10.295 -19.752 1.00 96.19 116 ASN A N 1
ATOM 872 C CA . ASN A 1 116 ? 11.447 8.907 -20.128 1.00 96.19 116 ASN A CA 1
ATOM 873 C C . ASN A 1 116 ? 12.747 8.367 -19.509 1.00 96.19 116 ASN A C 1
ATOM 875 O O . ASN A 1 116 ? 13.739 9.090 -19.375 1.00 96.19 116 ASN A O 1
ATOM 879 N N . TYR A 1 117 ? 12.793 7.054 -19.287 1.00 94.38 117 TYR A N 1
ATOM 880 C CA . TYR A 1 117 ? 14.014 6.312 -18.984 1.00 94.38 117 TYR A CA 1
ATOM 881 C C . TYR A 1 117 ? 14.351 5.393 -20.164 1.00 94.38 117 TYR A C 1
ATOM 883 O O . TYR A 1 117 ? 13.848 4.278 -20.297 1.00 94.38 117 TYR A O 1
ATOM 891 N N . GLY A 1 118 ? 15.196 5.880 -21.075 1.00 93.12 118 GLY A N 1
ATOM 892 C CA . GLY A 1 118 ? 15.476 5.174 -22.327 1.00 93.12 118 GLY A CA 1
ATOM 893 C C . GLY A 1 118 ? 14.208 5.005 -23.171 1.00 93.12 118 GLY A C 1
ATOM 894 O O . GLY A 1 118 ? 13.637 6.001 -23.617 1.00 93.12 118 GLY A O 1
ATOM 895 N N . TYR A 1 119 ? 13.784 3.756 -23.394 1.00 94.50 119 TYR A N 1
ATOM 896 C CA . TYR A 1 119 ? 12.563 3.421 -24.141 1.00 94.50 119 TYR A CA 1
ATOM 897 C C . TYR A 1 119 ? 11.301 3.333 -23.277 1.00 94.50 119 TYR A C 1
ATOM 899 O O . TYR A 1 119 ? 10.205 3.253 -23.827 1.00 94.50 119 TYR A O 1
ATOM 907 N N . ASP A 1 120 ? 11.439 3.367 -21.952 1.00 96.62 120 ASP A N 1
ATOM 908 C CA . ASP A 1 120 ? 10.309 3.454 -21.036 1.00 96.62 120 ASP A CA 1
ATOM 909 C C . ASP A 1 120 ? 9.801 4.900 -20.998 1.00 96.62 120 ASP A C 1
ATOM 911 O O . ASP A 1 120 ? 10.495 5.807 -20.526 1.00 96.62 120 ASP A O 1
ATOM 915 N N . ARG A 1 121 ? 8.606 5.127 -21.552 1.00 96.19 121 ARG A N 1
ATOM 916 C CA . ARG A 1 121 ? 8.001 6.465 -21.645 1.00 96.19 121 ARG A CA 1
ATOM 917 C C . ARG A 1 121 ? 7.282 6.893 -20.376 1.00 96.19 121 ARG A C 1
ATOM 919 O O . ARG A 1 121 ? 6.958 8.067 -20.255 1.00 96.19 121 ARG A O 1
ATOM 926 N N . TYR A 1 122 ? 7.018 5.958 -19.469 1.00 97.31 122 TYR A N 1
ATOM 927 C CA . TYR A 1 122 ? 6.292 6.225 -18.238 1.00 97.31 122 TYR A CA 1
ATOM 928 C C . TYR A 1 122 ? 7.008 5.600 -17.026 1.00 97.31 122 TYR A C 1
ATOM 930 O O . TYR A 1 122 ? 6.389 4.808 -16.311 1.00 97.31 122 TYR A O 1
ATOM 938 N N . PRO A 1 123 ? 8.290 5.931 -16.755 1.00 97.19 123 PRO A N 1
ATOM 939 C CA . PRO A 1 123 ? 9.025 5.329 -15.646 1.00 97.19 123 PRO A CA 1
ATOM 940 C C . PRO A 1 123 ? 8.328 5.600 -14.318 1.00 97.19 123 PRO A C 1
ATOM 942 O O . PRO A 1 123 ? 7.913 6.726 -14.051 1.00 97.19 123 PRO A O 1
ATOM 945 N N . LEU A 1 124 ? 8.238 4.591 -13.461 1.00 94.56 124 LEU A N 1
ATOM 946 C CA . LEU A 1 124 ? 7.630 4.755 -12.147 1.00 94.56 124 LEU A CA 1
ATOM 947 C C . LEU A 1 124 ? 8.592 5.494 -11.212 1.00 94.56 124 LEU A C 1
ATOM 949 O O . LEU A 1 124 ? 9.784 5.182 -11.156 1.00 94.56 124 LEU A O 1
ATOM 953 N N . MET A 1 125 ? 8.066 6.440 -10.433 1.00 91.56 125 MET A N 1
ATOM 954 C CA . MET A 1 125 ? 8.837 7.166 -9.414 1.00 91.56 125 MET A CA 1
ATOM 955 C C . MET A 1 125 ? 9.180 6.306 -8.195 1.00 91.56 125 MET A C 1
ATOM 957 O O . MET A 1 125 ? 10.065 6.651 -7.411 1.00 91.56 125 MET A O 1
ATOM 961 N N . LYS A 1 126 ? 8.472 5.189 -8.027 1.00 85.50 126 LYS A N 1
ATOM 962 C CA . LYS A 1 126 ? 8.633 4.228 -6.935 1.00 85.50 126 LYS A CA 1
ATOM 963 C C . LYS A 1 126 ? 8.556 2.798 -7.470 1.00 85.50 126 LYS A C 1
ATOM 965 O O . LYS A 1 126 ? 7.965 2.605 -8.536 1.00 85.50 126 LYS A O 1
ATOM 970 N N . PRO A 1 127 ? 9.138 1.813 -6.766 1.00 86.12 127 PRO A N 1
ATOM 971 C CA . PRO A 1 127 ? 8.956 0.404 -7.081 1.00 86.12 127 PRO A CA 1
ATOM 972 C C . PRO A 1 127 ? 7.493 0.040 -7.366 1.00 86.12 127 PRO A C 1
ATOM 974 O O . PRO A 1 127 ? 6.569 0.394 -6.635 1.00 86.12 127 PRO A O 1
ATOM 977 N N . PHE A 1 128 ? 7.275 -0.699 -8.45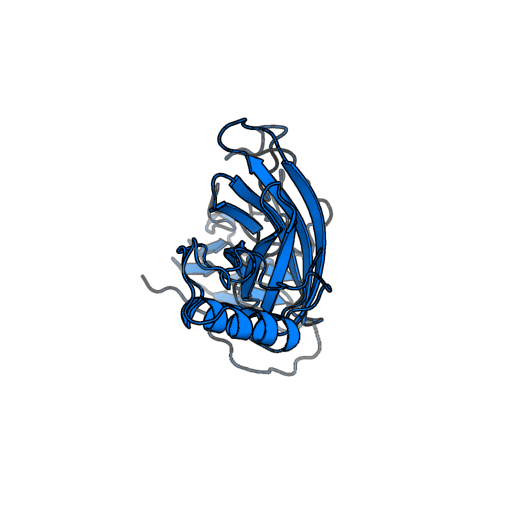0 1.00 78.44 128 PHE A N 1
ATOM 978 C CA . PHE A 1 128 ? 6.002 -1.334 -8.740 1.00 78.44 128 PHE A CA 1
ATOM 979 C C . PHE A 1 128 ? 5.653 -2.320 -7.621 1.00 78.44 128 PHE A C 1
ATOM 981 O O . PHE A 1 128 ? 6.467 -3.173 -7.259 1.00 78.44 128 PHE A O 1
ATOM 988 N N . GLY A 1 129 ? 4.439 -2.211 -7.083 1.00 68.44 129 GLY A N 1
ATOM 989 C CA . GLY A 1 129 ? 4.017 -2.985 -5.918 1.00 68.44 129 GLY A CA 1
ATOM 990 C C . GLY A 1 129 ? 4.302 -2.314 -4.571 1.00 68.44 129 GLY A C 1
ATOM 991 O O . GLY A 1 129 ? 4.007 -2.921 -3.548 1.00 68.44 129 GLY A O 1
ATOM 992 N N . ASP A 1 130 ? 4.798 -1.074 -4.525 1.00 68.31 130 ASP A N 1
ATOM 993 C CA . ASP A 1 130 ? 4.687 -0.267 -3.307 1.00 68.31 130 ASP A CA 1
ATOM 994 C C . ASP A 1 130 ? 3.213 0.102 -3.054 1.00 68.31 130 ASP A C 1
ATOM 996 O O . ASP A 1 130 ? 2.533 0.597 -3.963 1.00 68.31 130 ASP A O 1
ATOM 1000 N N . PRO A 1 131 ? 2.680 -0.113 -1.837 1.00 65.44 131 PRO A N 1
ATOM 1001 C CA . PRO A 1 131 ? 1.317 0.265 -1.515 1.00 65.44 131 PRO A CA 1
ATOM 1002 C C . PRO A 1 131 ? 1.114 1.781 -1.637 1.00 65.44 131 PRO A C 1
ATOM 1004 O O . PRO A 1 131 ? 1.505 2.561 -0.760 1.00 65.44 131 PRO A O 1
ATOM 1007 N N . ILE A 1 132 ? 0.422 2.212 -2.696 1.00 68.56 132 ILE A N 1
ATOM 1008 C CA . ILE A 1 132 ? -0.212 3.532 -2.723 1.00 68.56 132 ILE A CA 1
ATOM 1009 C C . ILE A 1 132 ? -1.363 3.478 -1.723 1.00 68.56 132 ILE A C 1
ATOM 1011 O O . ILE A 1 132 ? -2.368 2.791 -1.924 1.00 68.56 132 ILE A O 1
ATOM 1015 N N . VAL A 1 133 ? -1.214 4.208 -0.622 1.00 81.81 133 VAL A N 1
ATOM 1016 C CA . VAL A 1 133 ? -2.252 4.293 0.397 1.00 81.81 133 VAL A CA 1
ATOM 1017 C C . VAL A 1 133 ? -3.298 5.272 -0.108 1.00 81.81 133 VAL A C 1
ATOM 1019 O O . VAL A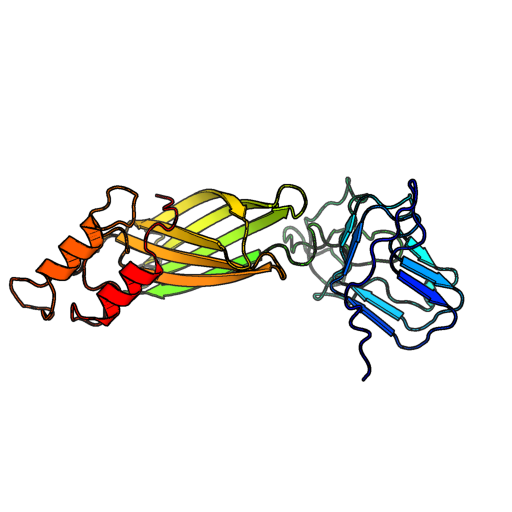 1 133 ? -3.077 6.480 -0.129 1.00 81.81 133 VAL A O 1
ATOM 1022 N N . SER A 1 134 ? -4.435 4.739 -0.541 1.00 85.12 134 SER A N 1
ATOM 1023 C CA . SER A 1 134 ? -5.623 5.509 -0.892 1.00 85.12 134 SER A CA 1
ATOM 1024 C C . SER A 1 134 ? -6.847 4.748 -0.416 1.00 85.12 134 SER A C 1
ATOM 1026 O O . SER A 1 134 ? -7.236 3.726 -0.980 1.00 85.12 134 SER A O 1
ATOM 1028 N N . PHE A 1 135 ? -7.434 5.228 0.669 1.00 88.94 135 PHE A N 1
ATOM 1029 C CA . PHE A 1 135 ? -8.600 4.618 1.283 1.00 88.94 135 PHE A CA 1
ATOM 1030 C C . PHE A 1 135 ? -9.587 5.703 1.691 1.00 88.94 135 PHE A C 1
ATOM 1032 O O . PHE A 1 135 ? -9.194 6.772 2.154 1.00 88.94 135 PHE A O 1
ATOM 1039 N N . ASN A 1 136 ? -10.871 5.421 1.498 1.00 91.62 136 ASN A N 1
ATOM 1040 C CA . ASN A 1 136 ? -11.966 6.285 1.903 1.00 91.62 136 ASN A CA 1
ATOM 1041 C C . ASN A 1 136 ? -13.143 5.430 2.353 1.00 91.62 136 ASN A C 1
ATOM 1043 O O . ASN A 1 136 ? -13.626 4.594 1.589 1.00 91.62 136 ASN A O 1
ATOM 1047 N N . GLN A 1 137 ? -13.627 5.665 3.567 1.00 92.44 137 GLN A N 1
ATOM 1048 C CA . GLN A 1 137 ? -14.819 5.008 4.082 1.00 92.44 137 GLN A CA 1
ATOM 1049 C C . GLN A 1 137 ? -15.608 5.956 4.975 1.00 92.44 137 GLN A C 1
ATOM 1051 O O . GLN A 1 137 ? -15.047 6.699 5.778 1.00 92.44 137 GLN A O 1
ATOM 1056 N N . THR A 1 138 ? -16.930 5.918 4.837 1.00 93.94 138 THR A N 1
ATOM 1057 C CA . THR A 1 138 ? -17.834 6.628 5.735 1.00 93.94 138 THR A CA 1
ATOM 1058 C C . THR A 1 138 ? -18.237 5.719 6.890 1.00 93.94 138 THR A C 1
ATOM 1060 O O . THR A 1 138 ? -18.738 4.620 6.661 1.00 93.94 138 THR A O 1
ATOM 1063 N N . PHE A 1 139 ? -18.069 6.198 8.119 1.00 92.19 139 PHE A N 1
ATOM 1064 C CA . PHE A 1 139 ? -18.448 5.500 9.343 1.00 92.19 139 PHE A CA 1
ATOM 1065 C C . PHE A 1 139 ? -19.027 6.498 10.353 1.00 92.19 139 PHE A C 1
ATOM 1067 O O . PHE A 1 139 ? -18.469 7.574 10.554 1.00 92.19 139 PHE A O 1
ATOM 1074 N N . LYS A 1 140 ? -20.189 6.184 10.946 1.00 89.12 140 LYS A N 1
ATOM 1075 C CA . LYS A 1 140 ? -20.919 7.062 11.890 1.00 89.12 140 LYS A CA 1
ATOM 1076 C C . LYS A 1 140 ? -21.068 8.533 11.434 1.00 89.12 140 LYS A C 1
ATOM 1078 O O . LYS A 1 140 ? -21.003 9.454 12.239 1.00 89.12 140 LYS A O 1
ATOM 1083 N N . GLY A 1 141 ? -21.284 8.765 10.135 1.00 89.75 141 GLY A N 1
ATOM 1084 C CA . GLY A 1 141 ? -21.452 10.118 9.575 1.00 89.75 141 GLY A CA 1
ATOM 1085 C C . GLY A 1 141 ? -20.149 10.898 9.357 1.00 89.75 141 GLY A C 1
ATOM 1086 O O . GLY A 1 141 ? -20.200 12.051 8.936 1.00 89.75 141 GLY A O 1
ATOM 1087 N N . LEU A 1 142 ? -18.996 10.268 9.583 1.00 93.25 142 LEU A N 1
ATOM 1088 C CA . LEU A 1 142 ? -17.675 10.805 9.284 1.00 93.25 142 LEU A CA 1
ATOM 1089 C C . LEU A 1 142 ? -17.106 10.094 8.061 1.00 93.25 142 LEU A C 1
ATOM 1091 O O . LEU A 1 142 ? -17.165 8.870 7.976 1.00 93.25 142 LEU A O 1
ATOM 1095 N N . THR A 1 143 ? -16.536 10.836 7.120 1.00 94.44 143 THR A N 1
ATOM 1096 C CA . THR A 1 143 ? -15.720 10.258 6.050 1.00 94.44 143 THR A CA 1
ATOM 1097 C C . THR A 1 143 ? -14.268 10.255 6.486 1.00 94.44 143 THR A C 1
ATOM 1099 O O . THR A 1 143 ? -13.659 11.311 6.656 1.00 94.44 143 THR A O 1
ATOM 1102 N N . VAL A 1 144 ? -13.729 9.055 6.678 1.00 95.25 144 VAL A N 1
ATOM 1103 C CA . VAL A 1 144 ? -12.329 8.817 7.006 1.00 95.25 144 VAL A CA 1
ATOM 1104 C C . VAL A 1 144 ? -11.566 8.511 5.725 1.00 95.25 144 VAL A C 1
ATOM 1106 O O . VAL A 1 144 ? -11.915 7.587 4.988 1.00 95.25 144 VAL A O 1
ATOM 1109 N N . SER A 1 145 ? -10.505 9.273 5.491 1.00 92.88 145 SER A N 1
ATOM 1110 C CA . SER A 1 145 ? -9.582 9.119 4.373 1.00 92.88 145 SER A CA 1
ATOM 1111 C C . SER A 1 145 ? -8.189 8.772 4.883 1.00 92.88 145 SER A C 1
ATOM 1113 O O . SER A 1 145 ? -7.693 9.431 5.795 1.00 92.88 145 SER A O 1
ATOM 1115 N N . LEU A 1 146 ? -7.522 7.810 4.249 1.00 93.56 146 LEU A N 1
ATOM 1116 C CA . LEU A 1 146 ? -6.081 7.606 4.389 1.00 93.56 146 LEU A CA 1
ATOM 1117 C C . LEU A 1 146 ? -5.414 7.852 3.040 1.00 93.56 146 LEU A C 1
ATOM 1119 O O . LEU A 1 146 ? -5.833 7.283 2.029 1.00 93.56 146 LEU A O 1
ATOM 1123 N N . LYS A 1 147 ? -4.380 8.693 3.031 1.00 87.56 147 LYS A N 1
ATOM 1124 C CA . LYS A 1 147 ? -3.567 8.983 1.847 1.00 87.56 147 LYS A CA 1
ATOM 1125 C C . LYS A 1 147 ? -2.087 8.909 2.176 1.00 87.56 147 LYS A C 1
ATOM 1127 O O . LYS A 1 147 ? -1.675 9.413 3.213 1.00 87.56 147 LYS A O 1
ATOM 1132 N N . GLY A 1 148 ? -1.281 8.329 1.301 1.00 85.38 148 GLY A N 1
ATOM 1133 C CA . GLY A 1 148 ? 0.161 8.261 1.507 1.00 85.38 148 GLY A CA 1
ATOM 1134 C C . GLY A 1 148 ? 0.829 7.198 0.654 1.00 85.38 148 GLY A C 1
ATOM 1135 O O . GLY A 1 148 ? 0.283 6.750 -0.352 1.00 85.38 148 GLY A O 1
ATOM 1136 N N . GLY A 1 149 ? 2.012 6.778 1.078 1.00 84.31 149 GLY A N 1
ATOM 1137 C CA . GLY A 1 149 ? 2.741 5.702 0.425 1.00 84.31 149 GLY A CA 1
ATOM 1138 C C . GLY A 1 149 ? 3.578 4.941 1.431 1.00 84.31 149 GLY A C 1
ATOM 1139 O O . GLY A 1 149 ? 4.192 5.546 2.315 1.00 84.31 149 GLY A O 1
ATOM 1140 N N . LEU A 1 150 ? 3.584 3.625 1.275 1.00 86.38 150 LEU A N 1
ATOM 1141 C CA . LEU A 1 150 ? 4.470 2.729 1.994 1.00 86.38 150 LEU A CA 1
ATOM 1142 C C . LEU A 1 150 ? 5.467 2.147 0.993 1.00 86.38 150 LEU A C 1
ATOM 1144 O O . LEU A 1 150 ? 5.075 1.733 -0.089 1.00 86.38 150 LEU A O 1
ATOM 1148 N N . ASP A 1 151 ? 6.734 2.161 1.367 1.00 80.31 151 ASP A N 1
ATOM 1149 C CA . ASP A 1 151 ? 7.857 1.526 0.694 1.00 80.31 151 ASP A CA 1
ATOM 1150 C C . ASP A 1 151 ? 8.072 0.152 1.326 1.00 80.31 151 ASP A C 1
ATOM 1152 O O . ASP A 1 151 ? 8.086 0.020 2.559 1.00 80.31 151 ASP A O 1
ATOM 1156 N N . ILE A 1 152 ? 8.179 -0.876 0.487 1.00 80.00 152 ILE A N 1
ATOM 1157 C CA . ILE A 1 152 ? 8.498 -2.232 0.928 1.00 80.00 152 ILE A CA 1
ATOM 1158 C C . ILE A 1 152 ? 9.954 -2.517 0.569 1.00 80.00 152 ILE A C 1
ATOM 1160 O O . ILE A 1 152 ? 10.280 -2.754 -0.591 1.00 80.00 152 ILE A O 1
ATOM 1164 N N . ASP A 1 153 ? 10.818 -2.616 1.579 1.00 76.94 153 ASP A N 1
ATOM 1165 C CA . ASP A 1 153 ? 12.193 -3.076 1.402 1.00 76.94 153 ASP A CA 1
ATOM 1166 C C . ASP A 1 153 ? 12.278 -4.586 1.700 1.00 76.94 153 ASP A C 1
ATOM 1168 O O . ASP A 1 153 ? 12.248 -5.002 2.867 1.00 76.94 153 ASP A O 1
ATOM 1172 N N . PRO A 1 154 ? 12.395 -5.450 0.672 1.00 73.06 154 PRO A N 1
ATOM 1173 C CA . PRO A 1 154 ? 12.522 -6.892 0.860 1.00 73.06 154 PRO A CA 1
ATOM 1174 C C . PRO A 1 154 ? 13.877 -7.311 1.449 1.00 73.06 154 PRO A C 1
ATOM 1176 O O . PRO A 1 154 ? 13.979 -8.399 2.020 1.00 73.06 154 PRO A O 1
ATOM 1179 N N . THR A 1 155 ? 14.904 -6.462 1.355 1.00 76.62 155 THR A N 1
ATOM 1180 C CA . THR A 1 155 ? 16.261 -6.739 1.852 1.00 76.62 155 THR A CA 1
ATOM 1181 C C . THR A 1 155 ? 16.301 -6.655 3.368 1.00 76.62 155 THR A C 1
ATOM 1183 O O . THR A 1 155 ? 16.756 -7.580 4.043 1.00 76.62 155 THR A O 1
ATOM 1186 N N . THR A 1 156 ? 15.787 -5.553 3.916 1.00 80.12 156 THR A N 1
ATOM 1187 C CA . THR A 1 156 ? 15.677 -5.357 5.370 1.00 80.12 156 THR A CA 1
ATOM 1188 C C . THR A 1 156 ? 14.388 -5.941 5.943 1.00 80.12 156 THR A C 1
ATOM 1190 O O . THR A 1 156 ? 14.220 -5.983 7.163 1.00 80.12 156 THR A O 1
ATOM 1193 N N . ARG A 1 157 ? 13.498 -6.434 5.069 1.00 83.50 157 ARG A N 1
ATOM 1194 C CA . ARG A 1 157 ? 12.135 -6.870 5.387 1.00 83.50 157 ARG A CA 1
ATOM 1195 C C . ARG A 1 157 ? 11.390 -5.802 6.168 1.00 83.50 157 ARG A C 1
ATOM 1197 O O . ARG A 1 157 ? 10.798 -6.091 7.210 1.00 83.50 157 ARG A O 1
ATOM 1204 N N . THR A 1 158 ? 11.452 -4.567 5.685 1.00 86.31 158 THR A N 1
ATOM 1205 C CA . THR A 1 158 ? 10.757 -3.442 6.301 1.00 86.31 158 THR A CA 1
ATOM 1206 C C . THR A 1 158 ? 9.642 -2.928 5.409 1.00 86.31 158 THR A C 1
ATOM 1208 O O . THR A 1 158 ? 9.717 -2.998 4.186 1.00 86.31 158 THR A O 1
ATOM 1211 N N . VAL A 1 159 ? 8.575 -2.450 6.040 1.00 87.00 159 VAL A N 1
ATOM 1212 C CA . VAL A 1 159 ? 7.571 -1.603 5.401 1.00 87.00 159 VAL A CA 1
ATOM 1213 C C . VAL A 1 159 ? 7.632 -0.265 6.100 1.00 87.00 159 VAL A C 1
ATOM 1215 O O . VAL A 1 159 ? 7.425 -0.204 7.315 1.00 87.00 159 VAL A O 1
ATOM 1218 N N . SER A 1 160 ? 7.941 0.791 5.358 1.00 89.44 160 SER A N 1
ATOM 1219 C CA . SER A 1 160 ? 8.121 2.119 5.930 1.00 89.44 160 SER A CA 1
ATOM 1220 C C . SER A 1 160 ? 7.523 3.207 5.054 1.00 89.44 160 SER A C 1
ATOM 1222 O O . SER A 1 160 ? 7.413 3.051 3.850 1.00 89.44 160 SER A O 1
ATOM 1224 N N . GLY A 1 161 ? 7.084 4.314 5.636 1.00 89.12 161 GLY A N 1
ATOM 1225 C CA . GLY A 1 161 ? 6.525 5.408 4.852 1.00 89.12 161 GLY A CA 1
ATOM 1226 C C . GLY A 1 161 ? 5.658 6.329 5.680 1.00 89.12 161 GLY A C 1
ATOM 1227 O O . GLY A 1 161 ? 5.732 6.345 6.910 1.00 89.12 161 GLY A O 1
ATOM 1228 N N . THR A 1 162 ? 4.828 7.114 5.002 1.00 89.06 162 THR A N 1
ATOM 1229 C CA . THR A 1 162 ? 3.929 8.057 5.664 1.00 89.06 162 THR A CA 1
ATOM 1230 C C . THR A 1 162 ? 2.499 7.875 5.195 1.00 89.06 162 THR A C 1
ATOM 1232 O O . THR A 1 162 ? 2.226 7.650 4.015 1.00 89.06 162 THR A O 1
ATOM 1235 N N . ILE A 1 163 ? 1.575 7.983 6.148 1.00 92.50 163 ILE A N 1
ATOM 1236 C CA . ILE A 1 163 ? 0.134 7.958 5.912 1.00 92.50 163 ILE A CA 1
ATOM 1237 C C . ILE A 1 163 ? -0.478 9.172 6.597 1.00 92.50 163 ILE A C 1
ATOM 1239 O O . ILE A 1 163 ? -0.357 9.347 7.805 1.00 92.50 163 ILE A O 1
ATOM 1243 N N . THR A 1 164 ? -1.170 10.004 5.836 1.00 93.19 164 THR A N 1
ATOM 1244 C CA . THR A 1 164 ? -2.036 11.058 6.349 1.00 93.19 164 THR A CA 1
ATOM 1245 C C . THR A 1 164 ? -3.441 10.507 6.527 1.00 93.19 164 THR A C 1
ATOM 1247 O O . THR A 1 164 ? -4.078 10.099 5.555 1.00 93.19 164 THR A O 1
ATOM 1250 N N . ALA A 1 165 ? -3.926 10.516 7.766 1.00 95.94 165 ALA A N 1
ATOM 1251 C CA . ALA A 1 165 ? -5.317 10.242 8.080 1.00 95.94 165 ALA A CA 1
ATOM 1252 C C . ALA A 1 165 ? -6.094 11.550 8.205 1.00 95.94 165 ALA A C 1
ATOM 1254 O O . ALA A 1 165 ? -5.639 12.490 8.861 1.00 95.94 165 ALA A O 1
ATOM 1255 N N . THR A 1 166 ? -7.277 11.596 7.606 1.00 94.56 166 THR A N 1
ATOM 1256 C CA . THR A 1 166 ? -8.194 12.733 7.664 1.00 94.56 166 THR A CA 1
ATOM 1257 C C . THR A 1 166 ? -9.590 12.229 7.999 1.00 94.56 166 THR A C 1
ATOM 1259 O O . THR A 1 166 ? -10.025 11.229 7.439 1.00 94.56 166 THR A O 1
ATOM 1262 N N . ALA A 1 167 ? -10.306 12.919 8.884 1.00 95.31 167 ALA A N 1
ATOM 1263 C CA . ALA A 1 167 ? -11.727 12.687 9.119 1.00 95.31 167 ALA A CA 1
ATOM 1264 C C . ALA A 1 167 ? -12.511 13.971 8.850 1.00 95.31 167 ALA A C 1
ATOM 1266 O O . ALA A 1 167 ? -12.174 15.037 9.375 1.00 95.31 167 ALA A O 1
ATOM 1267 N N . VAL A 1 168 ? -13.553 13.859 8.031 1.00 94.62 168 VAL A N 1
ATOM 1268 C CA . VAL A 1 168 ? -14.448 14.955 7.652 1.00 94.62 168 VAL A CA 1
ATOM 1269 C C . VAL A 1 168 ? -15.853 14.631 8.130 1.00 94.62 168 VAL A C 1
ATOM 1271 O O . VAL A 1 168 ? -16.360 13.539 7.887 1.00 94.62 168 VAL A O 1
ATOM 1274 N N . ASP A 1 169 ? -16.492 15.581 8.800 1.00 93.44 169 ASP A N 1
ATOM 1275 C CA . ASP A 1 169 ? -17.898 15.476 9.173 1.00 93.44 169 ASP A CA 1
ATOM 1276 C C . ASP A 1 169 ? -18.784 15.666 7.934 1.00 93.44 169 ASP A C 1
ATOM 1278 O O . ASP A 1 169 ? -18.703 16.690 7.255 1.00 93.44 169 ASP A O 1
ATOM 1282 N N . ASN A 1 170 ? -19.638 14.688 7.622 1.00 92.38 170 ASN A N 1
ATOM 1283 C CA . ASN A 1 170 ? -20.445 14.726 6.399 1.00 92.38 170 ASN A CA 1
ATOM 1284 C C . ASN A 1 170 ? -21.585 15.751 6.447 1.00 92.38 170 ASN A C 1
ATOM 1286 O O . ASN A 1 170 ? -22.060 16.176 5.395 1.00 92.38 170 ASN A O 1
ATOM 1290 N N . ALA A 1 171 ? -22.052 16.138 7.635 1.00 92.50 171 ALA A N 1
ATOM 1291 C CA . ALA A 1 171 ? -23.120 17.119 7.784 1.00 92.50 171 ALA A CA 1
ATOM 1292 C C . ALA A 1 171 ? -22.594 18.549 7.609 1.00 92.50 171 ALA A C 1
ATOM 1294 O O . ALA A 1 171 ? -23.268 19.392 7.017 1.00 92.50 171 ALA A O 1
ATOM 1295 N N . THR A 1 172 ? -21.388 18.826 8.110 1.00 93.12 172 THR A N 1
ATOM 1296 C CA . THR A 1 172 ? -20.787 20.171 8.085 1.00 93.12 172 THR A CA 1
ATOM 1297 C C . THR A 1 172 ? -19.729 20.353 6.999 1.00 93.12 172 THR A C 1
ATOM 1299 O O . THR A 1 172 ? -19.345 21.486 6.710 1.00 93.12 172 THR A O 1
ATOM 1302 N N . SER A 1 173 ? -19.257 19.260 6.391 1.00 91.56 173 SER A N 1
ATOM 1303 C CA . SER A 1 173 ? -18.099 19.224 5.485 1.00 91.56 173 SER A CA 1
ATOM 1304 C C . SER A 1 173 ? -16.807 19.779 6.104 1.00 91.56 173 SER A C 1
ATOM 1306 O O . SER A 1 173 ? -15.894 20.173 5.380 1.00 91.56 173 SER A O 1
ATOM 1308 N N . GLN A 1 174 ? -16.713 19.834 7.437 1.00 92.44 174 GLN A N 1
ATOM 1309 C CA . GLN A 1 174 ? -15.514 20.293 8.133 1.00 92.44 174 GLN A CA 1
ATOM 1310 C C . GLN A 1 174 ? -14.567 19.132 8.425 1.00 92.44 174 GLN A C 1
ATOM 1312 O O . GLN A 1 174 ? -14.985 18.068 8.882 1.00 92.44 174 GLN A O 1
ATOM 1317 N N . THR A 1 175 ? -13.273 19.359 8.212 1.00 93.12 175 THR A N 1
ATOM 1318 C CA . THR A 1 175 ? -12.223 18.450 8.676 1.00 93.12 175 THR A CA 1
ATOM 1319 C C . THR A 1 175 ? -12.108 18.543 10.193 1.00 93.12 175 THR A C 1
ATOM 1321 O O . THR A 1 175 ? -11.708 19.580 10.720 1.00 93.12 175 THR A O 1
ATOM 1324 N N . ILE A 1 176 ? -12.435 17.456 10.889 1.00 94.25 176 ILE A N 1
ATOM 1325 C CA . ILE A 1 176 ? -12.371 17.369 12.355 1.00 94.25 176 ILE A CA 1
ATOM 1326 C C . ILE A 1 176 ? -11.053 16.762 12.849 1.00 94.25 176 ILE A C 1
ATOM 1328 O O . ILE A 1 176 ? -10.658 16.986 13.989 1.00 94.25 176 ILE A O 1
ATOM 1332 N N . PHE A 1 177 ? -10.354 16.023 11.984 1.00 94.69 177 PHE A N 1
ATOM 1333 C CA . PHE A 1 177 ? -9.055 15.429 12.279 1.00 94.69 177 PHE A CA 1
ATOM 1334 C C . PHE A 1 177 ? -8.190 15.386 11.020 1.00 94.69 177 PHE A C 1
ATOM 1336 O O . PHE A 1 177 ? -8.680 15.053 9.941 1.00 94.69 177 PHE A O 1
ATOM 1343 N N . SER A 1 178 ? -6.902 15.708 11.154 1.00 95.06 178 SER A N 1
ATOM 1344 C CA . SER A 1 178 ? -5.907 15.523 10.097 1.00 95.06 178 SER A CA 1
ATOM 1345 C C . SER A 1 178 ? -4.515 15.376 10.705 1.00 95.06 178 SER A C 1
ATOM 1347 O O . SER A 1 178 ? -4.006 16.324 11.305 1.00 95.06 178 SER A O 1
ATOM 1349 N N . LYS A 1 179 ? -3.885 14.211 10.542 1.00 93.56 179 LYS A N 1
ATOM 1350 C CA . LYS A 1 179 ? -2.539 13.931 11.064 1.00 93.56 179 LYS A CA 1
ATOM 1351 C C . LYS A 1 179 ? -1.776 13.005 10.125 1.00 93.56 179 LYS A C 1
ATOM 1353 O O . LYS A 1 179 ? -2.347 12.070 9.571 1.00 93.56 179 LYS A O 1
ATOM 1358 N N . THR A 1 180 ? -0.483 13.270 9.964 1.00 94.12 180 THR A N 1
ATOM 1359 C CA . THR A 1 180 ? 0.438 12.394 9.232 1.00 94.12 180 THR A CA 1
ATOM 1360 C C . THR A 1 180 ? 1.194 11.513 10.213 1.00 94.12 180 THR A C 1
ATOM 1362 O O . THR A 1 180 ? 1.814 12.012 11.151 1.00 94.12 180 THR A O 1
ATOM 1365 N N . PHE A 1 181 ? 1.141 10.210 9.972 1.00 93.00 181 PHE A N 1
ATOM 1366 C CA . PHE A 1 181 ? 1.800 9.168 10.739 1.00 93.00 181 PHE A CA 1
ATOM 1367 C C . PHE A 1 181 ? 2.970 8.610 9.941 1.00 93.00 181 PHE A C 1
ATOM 1369 O O . PHE A 1 181 ? 2.845 8.351 8.742 1.00 93.00 181 PHE A O 1
ATOM 1376 N N . THR A 1 182 ? 4.097 8.408 10.616 1.00 93.12 182 THR A N 1
ATOM 1377 C CA . THR A 1 182 ? 5.230 7.668 10.064 1.00 93.12 182 THR A CA 1
ATOM 1378 C C . THR A 1 182 ? 5.072 6.209 10.452 1.00 93.12 182 THR A C 1
ATOM 1380 O O . THR A 1 182 ? 5.088 5.873 11.634 1.00 93.12 182 THR A O 1
ATOM 1383 N N . ILE A 1 183 ? 4.916 5.358 9.449 1.00 92.31 183 ILE A N 1
ATOM 1384 C CA . ILE A 1 183 ? 4.753 3.919 9.607 1.00 92.31 183 ILE A CA 1
ATOM 1385 C C . ILE A 1 183 ? 6.118 3.276 9.394 1.00 92.31 183 ILE A C 1
ATOM 1387 O O . ILE A 1 183 ? 6.817 3.624 8.445 1.00 92.31 183 ILE A O 1
ATOM 1391 N N . SER A 1 184 ? 6.519 2.368 10.282 1.00 91.31 184 SER A N 1
ATOM 1392 C CA . SER A 1 184 ? 7.744 1.587 10.115 1.00 91.31 184 SER A CA 1
ATOM 1393 C C . SER A 1 184 ? 7.643 0.273 10.874 1.00 91.31 184 SER A C 1
ATOM 1395 O O . SER A 1 184 ? 7.501 0.265 12.097 1.00 91.31 184 SER A O 1
ATOM 1397 N N . PHE A 1 185 ? 7.714 -0.834 10.140 1.00 87.94 185 PHE A N 1
ATOM 1398 C CA . PHE A 1 185 ? 7.640 -2.185 10.682 1.00 87.94 185 PHE A CA 1
ATOM 1399 C C . PHE A 1 185 ? 8.629 -3.106 10.003 1.00 87.94 185 PHE A C 1
ATOM 1401 O O . PHE A 1 185 ? 8.904 -2.957 8.817 1.00 87.94 185 PHE A O 1
ATOM 1408 N N . THR A 1 186 ? 9.085 -4.117 10.733 1.00 87.94 186 THR A N 1
ATOM 1409 C CA . THR A 1 186 ? 9.711 -5.298 10.142 1.00 87.94 186 THR A CA 1
ATOM 1410 C C . THR A 1 186 ? 8.665 -6.389 9.930 1.00 87.94 186 THR A C 1
ATOM 1412 O O . THR A 1 186 ? 7.703 -6.497 10.694 1.00 87.94 186 THR A O 1
ATOM 1415 N N . TYR A 1 187 ? 8.839 -7.218 8.902 1.00 83.75 187 TYR A N 1
ATOM 1416 C CA . TYR A 1 187 ? 7.921 -8.313 8.608 1.00 83.75 187 TYR A CA 1
ATOM 1417 C C . TYR A 1 187 ? 8.621 -9.653 8.434 1.00 83.75 187 TYR A C 1
ATOM 1419 O O . TYR A 1 187 ? 9.688 -9.774 7.842 1.00 83.75 187 TYR A O 1
ATOM 1427 N N . ASN A 1 188 ? 7.973 -10.693 8.955 1.00 77.62 188 ASN A N 1
ATOM 1428 C CA . ASN A 1 188 ? 8.411 -12.086 8.838 1.00 77.62 188 ASN A CA 1
ATOM 1429 C C . ASN A 1 188 ? 7.326 -12.986 8.223 1.00 77.62 188 ASN A C 1
ATOM 1431 O O . ASN A 1 188 ? 7.481 -14.204 8.190 1.00 77.62 188 ASN A O 1
ATOM 1435 N N . GLY A 1 189 ? 6.221 -12.397 7.759 1.00 74.12 189 GLY A N 1
ATOM 1436 C CA . GLY A 1 189 ? 5.057 -13.103 7.233 1.00 74.12 189 GLY A CA 1
ATOM 1437 C C . GLY A 1 189 ? 4.434 -12.388 6.038 1.00 74.12 189 GLY A C 1
ATOM 1438 O O . GLY A 1 189 ? 4.923 -11.359 5.582 1.00 74.12 189 GLY A O 1
ATOM 1439 N N . GLN A 1 190 ? 3.339 -12.951 5.530 1.00 72.75 190 GLN A N 1
ATOM 1440 C CA . GLN A 1 190 ? 2.691 -12.493 4.295 1.00 72.75 190 GLN A CA 1
ATOM 1441 C C . GLN A 1 190 ? 1.714 -11.329 4.496 1.00 72.75 190 GLN A C 1
ATOM 1443 O O . GLN A 1 190 ? 1.223 -10.773 3.521 1.00 72.75 190 GLN A O 1
ATOM 1448 N N . ARG A 1 191 ? 1.395 -10.962 5.738 1.00 82.44 191 ARG A N 1
ATOM 1449 C CA . ARG A 1 191 ? 0.461 -9.879 6.046 1.00 82.44 191 ARG A CA 1
ATOM 1450 C C . ARG A 1 191 ? 0.922 -9.162 7.303 1.00 82.44 191 ARG A C 1
ATOM 1452 O O . ARG A 1 191 ? 1.193 -9.807 8.311 1.00 82.44 191 ARG A O 1
ATOM 1459 N N . ILE A 1 192 ? 0.989 -7.844 7.220 1.00 87.81 192 ILE A N 1
ATOM 1460 C CA . ILE A 1 192 ? 1.242 -6.945 8.344 1.00 87.81 192 ILE A CA 1
ATOM 1461 C C . ILE A 1 192 ? -0.040 -6.160 8.541 1.00 87.81 192 ILE A C 1
ATOM 1463 O O . ILE A 1 192 ? -0.633 -5.730 7.553 1.00 87.81 192 ILE A O 1
ATOM 1467 N N . ALA A 1 193 ? -0.467 -5.972 9.781 1.00 92.12 193 ALA A N 1
ATOM 1468 C CA . ALA A 1 193 ? -1.578 -5.094 10.094 1.00 92.12 193 ALA A CA 1
ATOM 1469 C C . ALA A 1 193 ? -1.180 -4.097 11.181 1.00 92.12 193 ALA A C 1
ATOM 1471 O O . ALA A 1 193 ? -0.258 -4.349 11.955 1.00 92.12 193 ALA A O 1
ATOM 1472 N N . PHE A 1 194 ? -1.837 -2.948 11.180 1.00 93.75 194 PHE A N 1
ATOM 1473 C CA . PHE A 1 194 ? -1.635 -1.871 12.138 1.00 93.75 194 PHE A CA 1
ATOM 1474 C C . PHE A 1 194 ? -2.916 -1.054 12.258 1.00 93.75 194 PHE A C 1
ATOM 1476 O O . PHE A 1 194 ? -3.777 -1.090 11.375 1.00 93.75 194 PHE A O 1
ATOM 1483 N N . LEU A 1 195 ? -3.018 -0.293 13.338 1.00 94.88 195 LEU A N 1
ATOM 1484 C CA . LEU A 1 195 ? -4.161 0.550 13.628 1.00 94.88 195 LEU A CA 1
ATOM 1485 C C . LEU A 1 195 ? -3.742 2.023 13.625 1.00 94.88 195 LEU A C 1
ATOM 1487 O O . LEU A 1 195 ? -2.720 2.380 14.207 1.00 94.88 195 LEU A O 1
ATOM 1491 N N . VAL A 1 196 ? -4.532 2.885 12.990 1.00 95.38 196 VAL A N 1
ATOM 1492 C CA . VAL A 1 196 ? -4.385 4.344 13.094 1.00 95.38 196 VAL A CA 1
ATOM 1493 C C . VAL A 1 196 ? -5.579 4.905 13.848 1.00 95.38 196 VAL A C 1
ATOM 1495 O O . VAL A 1 196 ? -6.711 4.795 13.374 1.00 95.38 196 VAL A O 1
ATOM 1498 N N . THR A 1 197 ? -5.331 5.521 15.000 1.00 94.44 197 THR A N 1
ATOM 1499 C CA . THR A 1 197 ? -6.368 6.114 15.845 1.00 94.44 197 THR A CA 1
ATOM 1500 C C . THR A 1 197 ? -6.776 7.482 15.311 1.00 94.44 197 THR A C 1
ATOM 1502 O O . THR A 1 197 ? -5.951 8.322 14.944 1.00 94.44 197 THR A O 1
ATOM 1505 N N . ILE A 1 198 ? -8.084 7.711 15.270 1.00 94.44 198 ILE A N 1
ATOM 1506 C CA . ILE A 1 198 ? -8.726 8.893 14.703 1.00 94.44 198 ILE A CA 1
ATOM 1507 C C . ILE A 1 198 ? -9.713 9.432 15.749 1.00 94.44 198 ILE A C 1
ATOM 1509 O O . ILE A 1 198 ? -10.875 9.015 15.794 1.00 94.44 198 ILE A O 1
ATOM 1513 N N . PRO A 1 199 ? -9.269 10.354 16.620 1.00 92.06 199 PRO A N 1
ATOM 1514 C CA . PRO A 1 199 ? -10.150 11.057 17.542 1.00 92.06 199 PRO A CA 1
ATOM 1515 C C . PRO A 1 199 ? -11.287 11.767 16.800 1.00 92.06 199 PRO A C 1
ATOM 1517 O O . PRO A 1 199 ? -11.072 12.410 15.770 1.00 92.06 199 PRO A O 1
ATOM 1520 N N . SER A 1 200 ? -12.497 11.674 17.343 1.00 86.19 200 SER A N 1
ATOM 1521 C CA . SER A 1 200 ? -13.694 12.312 16.798 1.00 86.19 200 SER A CA 1
ATOM 1522 C C . SER A 1 200 ? -14.528 12.973 17.898 1.00 86.19 200 SER A C 1
ATOM 1524 O O . SER A 1 200 ? -14.242 12.841 19.088 1.00 86.19 200 SER A O 1
ATOM 1526 N N . SER A 1 201 ? -15.577 13.697 17.508 1.00 78.25 201 SER A N 1
ATOM 1527 C CA . SER A 1 201 ? -16.505 14.333 18.450 1.00 78.25 201 SER A CA 1
ATOM 1528 C C . SER A 1 201 ? -17.365 13.336 19.240 1.00 78.25 201 SER A C 1
ATOM 1530 O O . SER A 1 201 ? -17.828 13.683 20.322 1.00 78.25 201 SER A O 1
ATOM 1532 N N . ASP A 1 202 ? -17.558 12.113 18.731 1.00 77.19 202 ASP A N 1
ATOM 1533 C CA . ASP A 1 202 ? -18.407 11.062 19.322 1.00 77.19 202 ASP A CA 1
ATOM 1534 C C . ASP A 1 202 ? -17.585 9.825 19.746 1.00 77.19 202 ASP A C 1
ATOM 1536 O O . ASP A 1 202 ? -18.015 8.678 19.601 1.00 77.19 202 ASP A O 1
ATOM 1540 N N . GLY A 1 203 ? -16.362 10.068 20.231 1.00 85.44 203 GLY A N 1
ATOM 1541 C CA . GLY A 1 203 ? -15.423 9.044 20.697 1.00 85.44 203 GLY A CA 1
ATOM 1542 C C . GLY A 1 203 ? -14.218 8.865 19.775 1.00 85.44 203 GLY A C 1
ATOM 1543 O O . GLY A 1 203 ? -13.851 9.767 19.020 1.00 85.44 203 GLY A O 1
ATOM 1544 N N . PHE A 1 204 ? -13.590 7.694 19.832 1.00 91.25 204 PHE A N 1
ATOM 1545 C CA . PHE A 1 204 ? -12.401 7.379 19.045 1.00 91.25 204 PHE A CA 1
ATOM 1546 C C . PHE A 1 204 ? -12.760 6.384 17.952 1.00 91.25 204 PHE A C 1
ATOM 1548 O O . PHE A 1 204 ? -13.299 5.310 18.218 1.00 91.25 204 PHE A O 1
ATOM 1555 N N . LEU A 1 205 ? -12.472 6.762 16.712 1.00 94.19 205 LEU A N 1
ATOM 1556 C CA . LEU A 1 205 ? -12.479 5.843 15.589 1.00 94.19 205 LEU A CA 1
ATOM 1557 C C . LEU A 1 205 ? -11.075 5.299 15.381 1.00 94.19 205 LEU A C 1
ATOM 1559 O O . LEU A 1 205 ? -10.090 5.879 15.841 1.00 94.19 205 LEU A O 1
ATOM 1563 N N . ALA A 1 206 ? -10.983 4.219 14.627 1.00 94.69 206 ALA A N 1
ATOM 1564 C CA . ALA A 1 206 ? -9.714 3.741 14.137 1.00 94.69 206 ALA A CA 1
ATOM 1565 C C . ALA A 1 206 ? -9.839 3.203 12.720 1.00 94.69 206 ALA A C 1
ATOM 1567 O O . ALA A 1 206 ? -10.878 2.672 12.331 1.00 94.69 206 ALA A O 1
ATOM 1568 N N . ALA A 1 207 ? -8.759 3.339 11.957 1.00 95.31 207 ALA A N 1
ATOM 1569 C CA . ALA A 1 207 ? -8.583 2.635 10.702 1.00 95.31 207 ALA A CA 1
ATOM 1570 C C . ALA A 1 207 ? -7.627 1.457 10.926 1.00 95.31 207 ALA A C 1
ATOM 1572 O O . ALA A 1 207 ? -6.425 1.654 11.116 1.00 95.31 207 ALA A O 1
ATOM 1573 N N . GLY A 1 208 ? -8.173 0.241 10.915 1.00 94.25 208 GLY A N 1
ATOM 1574 C CA . GLY A 1 208 ? -7.402 -0.997 10.914 1.00 94.25 208 GLY A CA 1
ATOM 1575 C C . GLY A 1 208 ? -6.961 -1.306 9.491 1.00 94.25 208 GLY A C 1
ATOM 1576 O O . GLY A 1 208 ? -7.798 -1.508 8.610 1.00 94.25 208 GLY A O 1
ATOM 1577 N N . CYS A 1 209 ? -5.656 -1.307 9.252 1.00 93.69 209 CYS A N 1
ATOM 1578 C CA . CYS A 1 209 ? -5.064 -1.450 7.931 1.00 93.69 209 CYS A CA 1
ATOM 1579 C C . CYS A 1 209 ? -4.181 -2.683 7.854 1.00 93.69 209 CYS A C 1
ATOM 1581 O O . CYS A 1 209 ? -3.511 -3.044 8.816 1.00 93.69 209 CYS A O 1
ATOM 1583 N N . ALA A 1 210 ? -4.142 -3.309 6.684 1.00 91.44 210 ALA A N 1
ATOM 1584 C CA . ALA A 1 210 ? -3.268 -4.420 6.381 1.00 91.44 210 ALA A CA 1
ATOM 1585 C C . ALA A 1 210 ? -2.546 -4.217 5.050 1.00 91.44 210 ALA A C 1
ATOM 1587 O O . ALA A 1 210 ? -3.147 -3.824 4.048 1.00 91.44 210 ALA A O 1
ATOM 1588 N N . VAL A 1 211 ? -1.261 -4.557 5.062 1.00 89.12 211 VAL A N 1
ATOM 1589 C CA . VAL A 1 211 ? -0.365 -4.574 3.909 1.00 89.12 211 VAL A CA 1
ATOM 1590 C C . VAL A 1 211 ? 0.043 -6.015 3.655 1.00 89.12 211 VAL A C 1
ATOM 1592 O O . VAL A 1 211 ? 0.443 -6.724 4.585 1.00 89.12 211 VAL A O 1
ATOM 1595 N N . ARG A 1 212 ? -0.030 -6.453 2.401 1.00 83.88 212 ARG A N 1
ATOM 1596 C CA . ARG A 1 212 ? 0.578 -7.703 1.944 1.00 83.88 212 ARG A CA 1
ATOM 1597 C C . ARG A 1 212 ? 1.902 -7.384 1.242 1.00 83.88 212 ARG A C 1
ATOM 1599 O O . ARG A 1 212 ? 1.869 -6.907 0.111 1.00 83.88 212 ARG A O 1
ATOM 1606 N N . PRO A 1 213 ? 3.065 -7.657 1.866 1.00 77.44 213 PRO A N 1
ATOM 1607 C CA . PRO A 1 213 ? 4.352 -7.259 1.297 1.00 77.44 213 PRO A CA 1
ATOM 1608 C C . PRO A 1 213 ? 4.700 -7.943 -0.030 1.00 77.44 213 PRO A C 1
ATOM 1610 O O . PRO A 1 213 ? 5.545 -7.458 -0.765 1.00 77.44 213 PRO A O 1
ATOM 1613 N N . THR A 1 214 ? 4.070 -9.081 -0.342 1.00 70.94 214 THR A N 1
ATOM 1614 C CA . THR A 1 214 ? 4.382 -9.859 -1.551 1.00 70.94 214 THR A CA 1
ATOM 1615 C C . THR A 1 214 ? 3.896 -9.210 -2.843 1.00 70.94 214 THR A C 1
ATOM 1617 O O . THR A 1 214 ? 4.419 -9.532 -3.900 1.00 70.94 214 THR A O 1
ATOM 1620 N N . ASP A 1 215 ? 2.864 -8.368 -2.780 1.00 67.12 215 ASP A N 1
ATOM 1621 C CA . ASP A 1 215 ? 2.265 -7.742 -3.967 1.00 67.12 215 ASP A CA 1
ATOM 1622 C C . ASP A 1 215 ? 1.771 -6.310 -3.731 1.00 67.12 215 ASP A C 1
ATOM 1624 O O . ASP A 1 215 ? 1.041 -5.765 -4.556 1.00 67.12 215 ASP A O 1
ATOM 1628 N N . GLY A 1 216 ? 2.117 -5.711 -2.591 1.00 72.75 216 GLY A N 1
ATOM 1629 C CA . GLY A 1 216 ? 1.747 -4.334 -2.290 1.00 72.75 216 GLY A CA 1
ATOM 1630 C C . GLY A 1 216 ? 0.288 -4.114 -1.932 1.00 72.75 216 GLY A C 1
ATOM 1631 O O . GLY A 1 216 ? -0.131 -2.964 -1.801 1.00 72.75 216 GLY A O 1
ATOM 1632 N N . THR A 1 217 ? -0.518 -5.172 -1.781 1.00 79.31 217 THR A N 1
ATOM 1633 C CA . THR A 1 217 ? -1.952 -4.989 -1.538 1.00 79.31 217 THR A CA 1
ATOM 1634 C C . THR A 1 217 ? -2.175 -4.270 -0.212 1.00 79.31 217 THR A C 1
ATOM 1636 O O . THR A 1 217 ? -1.801 -4.772 0.851 1.00 79.31 217 THR A O 1
ATOM 1639 N N . PHE A 1 218 ? -2.839 -3.118 -0.287 1.00 86.00 218 PHE A N 1
ATOM 1640 C CA . PHE A 1 218 ? -3.283 -2.329 0.853 1.00 86.00 218 PHE A CA 1
ATOM 1641 C C . PHE A 1 218 ? -4.786 -2.490 1.054 1.00 86.00 218 PHE A C 1
ATOM 1643 O O . PHE A 1 218 ? -5.566 -2.395 0.107 1.00 86.00 218 PHE A O 1
ATOM 1650 N N . SER A 1 219 ? -5.210 -2.709 2.291 1.00 89.06 219 SER A N 1
ATOM 1651 C CA . SER A 1 219 ? -6.627 -2.780 2.646 1.00 89.06 219 SER A CA 1
ATOM 1652 C C . SER A 1 219 ? -6.841 -2.177 4.021 1.00 89.06 219 SER A C 1
ATOM 1654 O O . SER A 1 219 ? -6.016 -2.396 4.901 1.00 89.06 219 SER A O 1
ATOM 1656 N N . CYS A 1 220 ? -7.935 -1.448 4.217 1.00 93.06 220 CYS A N 1
ATOM 1657 C CA . CYS A 1 220 ? -8.320 -0.954 5.534 1.00 93.06 220 CYS A CA 1
ATOM 1658 C C . CYS A 1 220 ? -9.824 -1.071 5.752 1.00 93.06 220 CYS A C 1
ATOM 1660 O O . CYS A 1 220 ? -10.604 -1.182 4.804 1.00 93.06 220 CYS A O 1
ATOM 1662 N N . SER A 1 221 ? -10.213 -0.974 7.014 1.00 92.94 221 SER A N 1
ATOM 1663 C CA . SER A 1 221 ? -11.583 -0.764 7.467 1.00 92.94 221 SER A CA 1
ATOM 1664 C C . SER A 1 221 ? -11.592 0.239 8.612 1.00 92.94 221 SER A C 1
ATOM 1666 O O . SER A 1 221 ? -10.614 0.353 9.348 1.00 92.94 221 SER A O 1
ATOM 1668 N N . VAL A 1 222 ? -12.696 0.962 8.756 1.00 94.38 222 VAL A N 1
ATOM 1669 C CA . VAL A 1 222 ? -12.933 1.911 9.842 1.00 94.38 222 VAL A CA 1
ATOM 1670 C C . VAL A 1 222 ? -13.937 1.307 10.803 1.00 94.38 222 VAL A C 1
ATOM 1672 O O . VAL A 1 222 ? -14.969 0.782 10.388 1.00 94.38 222 VAL A O 1
ATOM 1675 N N . SER A 1 223 ? -13.635 1.425 12.084 1.00 93.75 223 SER A N 1
ATOM 1676 C CA . SER A 1 223 ? -14.497 1.012 13.183 1.00 93.75 223 SER A CA 1
ATOM 1677 C C . SER A 1 223 ? -14.394 2.028 14.320 1.00 93.75 223 SER A C 1
ATOM 1679 O O . SER A 1 223 ? -13.598 2.974 14.263 1.00 93.75 223 SER A O 1
ATOM 1681 N N . VAL A 1 224 ? -15.178 1.838 15.380 1.00 94.25 224 VAL A N 1
ATOM 1682 C CA . VAL A 1 224 ? -14.801 2.404 16.683 1.00 94.25 224 VAL A CA 1
ATOM 1683 C C . VAL A 1 224 ? -13.447 1.799 17.081 1.00 94.25 224 VAL A C 1
ATOM 1685 O O . VAL A 1 224 ? -13.123 0.685 16.667 1.00 94.25 224 VAL A O 1
ATOM 1688 N N . SER A 1 225 ? -12.619 2.556 17.799 1.00 94.81 225 SER A N 1
ATOM 1689 C CA . SER A 1 225 ? -11.269 2.131 18.183 1.00 94.81 225 SER A CA 1
ATOM 1690 C C . SER A 1 225 ? -11.284 0.792 18.940 1.00 94.81 225 SER A C 1
ATOM 1692 O O . SER A 1 225 ? -11.939 0.713 19.979 1.00 94.81 225 SER A O 1
ATOM 1694 N N . PRO A 1 226 ? -10.560 -0.241 18.458 1.00 94.25 226 PRO A N 1
ATOM 1695 C CA . PRO A 1 226 ? -10.332 -1.483 19.202 1.00 94.25 226 PRO A CA 1
ATOM 1696 C C . PRO A 1 226 ? -9.450 -1.302 20.450 1.00 94.25 226 PRO A C 1
ATOM 1698 O O . PRO A 1 226 ? -9.494 -2.135 21.346 1.00 94.25 226 PRO A O 1
ATOM 1701 N N . ASP A 1 227 ? -8.665 -0.223 20.524 1.00 94.31 227 ASP A N 1
ATOM 1702 C CA . ASP A 1 227 ? -8.074 0.270 21.777 1.00 94.31 227 ASP A CA 1
ATOM 1703 C C . ASP A 1 227 ? -9.194 1.018 22.518 1.00 94.31 227 ASP A C 1
ATOM 1705 O O . ASP A 1 227 ? -9.452 2.198 22.257 1.00 94.31 227 ASP A O 1
ATOM 1709 N N . VAL A 1 228 ? -9.963 0.262 23.309 1.00 92.62 228 VAL A N 1
ATOM 1710 C CA . VAL A 1 228 ? -11.227 0.665 23.948 1.00 92.62 228 VAL A CA 1
ATOM 1711 C C . VAL A 1 228 ? -10.951 1.532 25.171 1.00 92.62 228 VAL A C 1
ATOM 1713 O O . VAL A 1 228 ? -11.744 2.427 25.500 1.00 92.62 228 VAL A O 1
ATOM 1716 N N . ASN A 1 229 ? -9.856 1.243 25.874 1.00 91.38 229 ASN A N 1
ATOM 1717 C CA . ASN A 1 229 ? -9.447 1.978 27.064 1.00 91.38 229 ASN A CA 1
ATOM 1718 C C . ASN A 1 229 ? -8.555 3.202 26.729 1.00 91.38 229 ASN A C 1
ATOM 1720 O O . ASN A 1 229 ? -8.410 4.086 27.579 1.00 91.38 229 ASN A O 1
ATOM 1724 N N . HIS A 1 230 ? -8.077 3.307 25.481 1.00 89.62 230 HIS A N 1
ATOM 1725 C CA . HIS A 1 230 ? -7.217 4.360 24.929 1.00 89.62 230 HIS A CA 1
ATOM 1726 C C . HIS A 1 230 ? -5.839 4.452 25.593 1.00 89.62 230 HIS A C 1
ATOM 1728 O O . HIS A 1 230 ? -5.305 5.554 25.775 1.00 89.62 230 HIS A O 1
ATOM 1734 N N . ASP A 1 231 ? -5.268 3.316 25.986 1.00 92.00 231 ASP A N 1
ATOM 1735 C CA . ASP A 1 231 ? -3.931 3.246 26.575 1.00 92.00 231 ASP A CA 1
ATOM 1736 C C . ASP A 1 231 ? -2.807 3.120 25.530 1.00 92.00 231 ASP A C 1
ATOM 1738 O O . ASP A 1 231 ? -1.623 3.197 25.877 1.00 92.00 231 ASP A O 1
ATOM 1742 N N . GLY A 1 232 ? -3.166 3.045 24.244 1.00 91.62 232 GLY A N 1
ATOM 1743 C CA . GLY A 1 232 ? -2.237 2.936 23.126 1.00 91.62 232 GLY A CA 1
ATOM 1744 C C . GLY A 1 232 ? -1.830 1.499 22.804 1.00 91.62 232 GLY A C 1
ATOM 1745 O O . GLY A 1 232 ? -0.927 1.304 21.984 1.00 91.62 232 GLY A O 1
ATOM 1746 N N . ALA A 1 233 ? -2.463 0.503 23.418 1.00 94.00 233 ALA A N 1
ATOM 1747 C CA . ALA A 1 233 ? -2.328 -0.901 23.077 1.00 94.00 233 ALA A CA 1
ATOM 1748 C C . ALA A 1 233 ? -3.710 -1.525 22.847 1.00 94.00 233 ALA A C 1
ATOM 1750 O O . ALA A 1 233 ? -4.714 -1.052 23.352 1.00 94.00 233 ALA A O 1
ATOM 1751 N N . ILE A 1 234 ? -3.754 -2.592 22.047 1.00 94.75 234 ILE A N 1
ATOM 1752 C CA . ILE A 1 234 ? -4.937 -3.453 21.954 1.00 94.75 234 ILE A CA 1
ATOM 1753 C C . ILE A 1 234 ? -4.571 -4.743 22.666 1.00 94.75 234 ILE A C 1
ATOM 1755 O O . ILE A 1 234 ? -3.849 -5.584 22.113 1.00 94.75 234 ILE A O 1
ATOM 1759 N N . ASP A 1 235 ? -5.005 -4.882 23.911 1.00 95.19 235 ASP A N 1
ATOM 1760 C CA . ASP A 1 235 ? -4.640 -6.006 24.756 1.00 95.19 235 ASP A CA 1
ATOM 1761 C C . ASP A 1 235 ? -5.835 -6.618 25.506 1.00 95.19 235 ASP A C 1
ATO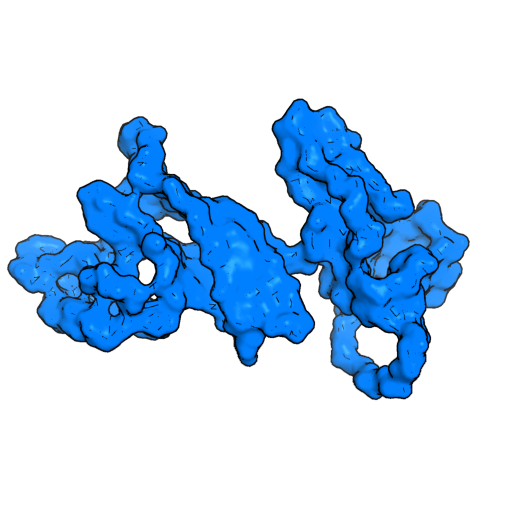M 1763 O O . ASP A 1 235 ? -7.005 -6.501 25.132 1.00 95.19 235 ASP A O 1
ATOM 1767 N N . ILE A 1 236 ? -5.534 -7.432 26.518 1.00 94.81 236 ILE A N 1
ATOM 1768 C CA . ILE A 1 236 ? -6.557 -8.164 27.259 1.00 94.81 236 ILE A CA 1
ATOM 1769 C C . ILE A 1 236 ? -7.457 -7.234 28.084 1.00 94.81 236 ILE A C 1
ATOM 1771 O O . ILE A 1 236 ? -8.561 -7.637 28.450 1.00 94.81 236 ILE A O 1
ATOM 1775 N N . LEU A 1 237 ? -7.010 -6.013 28.387 1.00 95.00 237 LEU A N 1
ATOM 1776 C CA . LEU A 1 237 ? -7.781 -5.013 29.116 1.00 95.00 237 LEU A CA 1
ATOM 1777 C C . LEU A 1 237 ? -8.925 -4.466 28.257 1.00 95.00 237 LEU A C 1
ATOM 1779 O O . LEU A 1 237 ? -10.035 -4.331 28.776 1.00 95.00 237 LEU A O 1
ATOM 1783 N N . ASP A 1 238 ? -8.711 -4.260 26.956 1.00 95.25 238 ASP A N 1
ATOM 1784 C CA . ASP A 1 238 ? -9.774 -3.868 26.019 1.00 95.25 238 ASP A CA 1
ATOM 1785 C C . ASP A 1 238 ? -10.834 -4.957 25.899 1.00 95.25 238 ASP A C 1
ATOM 1787 O O . ASP A 1 238 ? -12.039 -4.710 26.016 1.00 95.25 238 ASP A O 1
ATOM 1791 N N . LEU A 1 239 ? -10.378 -6.205 25.756 1.00 93.50 239 LEU A N 1
ATOM 1792 C CA . LEU A 1 239 ? -11.264 -7.360 25.686 1.00 93.50 239 LEU A CA 1
ATOM 1793 C C . LEU A 1 239 ? -12.049 -7.545 26.993 1.00 93.50 239 LEU A C 1
ATOM 1795 O O . LEU A 1 239 ? -13.241 -7.855 26.965 1.00 93.50 239 LEU A O 1
ATOM 1799 N N . ALA A 1 240 ? -11.406 -7.331 28.145 1.00 94.25 240 ALA A N 1
ATOM 1800 C CA . ALA A 1 240 ? -12.059 -7.385 29.449 1.00 94.25 240 ALA A CA 1
ATOM 1801 C C . ALA A 1 240 ? -13.124 -6.290 29.594 1.00 94.25 240 ALA A C 1
ATOM 1803 O O . ALA A 1 240 ? -14.202 -6.554 30.132 1.00 94.25 240 ALA A O 1
ATOM 1804 N N . GLN A 1 241 ? -12.864 -5.086 29.081 1.00 93.31 241 GLN A N 1
ATOM 1805 C CA . GLN A 1 241 ? -13.834 -3.997 29.088 1.00 93.31 241 GLN A CA 1
ATOM 1806 C C . GLN A 1 241 ? -15.044 -4.310 28.198 1.00 93.31 241 GLN A C 1
ATOM 1808 O O . GLN A 1 241 ? -16.183 -4.151 28.643 1.00 93.31 241 GLN A O 1
ATOM 1813 N N . ALA A 1 242 ? -14.822 -4.842 26.994 1.00 94.12 242 ALA A N 1
ATOM 1814 C CA . ALA A 1 242 ? -15.908 -5.294 26.126 1.00 94.12 242 ALA A CA 1
ATOM 1815 C C . ALA A 1 242 ? -16.711 -6.450 26.751 1.00 94.12 242 ALA A C 1
ATOM 1817 O O . ALA A 1 242 ? -17.939 -6.467 26.675 1.00 94.12 242 ALA A O 1
ATOM 1818 N N . ALA A 1 243 ? -16.050 -7.374 27.456 1.00 93.56 243 ALA A N 1
ATOM 1819 C CA . ALA A 1 243 ? -16.710 -8.480 28.147 1.00 93.56 243 ALA A CA 1
ATOM 1820 C C . ALA A 1 243 ? -17.650 -8.020 29.281 1.00 93.56 243 ALA A C 1
ATOM 1822 O O . ALA A 1 243 ? -18.675 -8.658 29.522 1.00 93.56 243 ALA A O 1
ATOM 1823 N N . ILE A 1 244 ? -17.351 -6.903 29.959 1.00 93.94 244 ILE A N 1
ATOM 1824 C CA . ILE A 1 244 ? -18.244 -6.311 30.978 1.00 93.94 244 ILE A CA 1
ATOM 1825 C C . ILE A 1 244 ? -19.553 -5.812 30.344 1.00 93.94 244 ILE A C 1
ATOM 1827 O O . ILE A 1 244 ? -20.621 -5.921 30.958 1.00 93.94 244 ILE A O 1
ATOM 1831 N N . ALA A 1 245 ? -19.471 -5.294 29.117 1.00 95.38 245 ALA A N 1
ATOM 1832 C CA . ALA A 1 245 ? -20.605 -4.807 28.338 1.00 95.38 245 ALA A CA 1
ATOM 1833 C C . ALA A 1 245 ? -21.273 -5.899 27.477 1.00 95.38 245 ALA A C 1
ATOM 1835 O O . ALA A 1 245 ? -22.258 -5.610 26.804 1.00 95.38 245 ALA A O 1
ATOM 1836 N N . PHE A 1 246 ? -20.789 -7.144 27.501 1.00 96.25 246 PHE A N 1
ATOM 1837 C CA . PHE A 1 246 ? -21.290 -8.220 26.644 1.00 96.25 246 PHE A CA 1
ATOM 1838 C C . PHE A 1 246 ? -22.787 -8.501 26.846 1.00 96.25 246 PHE A C 1
ATOM 1840 O O . PHE A 1 246 ? -23.284 -8.520 27.980 1.00 96.25 246 PHE A O 1
ATOM 1847 N N . ASP A 1 247 ? -23.474 -8.775 25.733 1.00 96.50 247 ASP A N 1
ATOM 1848 C CA . ASP A 1 247 ? -24.919 -9.021 25.665 1.00 96.50 247 ASP A CA 1
ATOM 1849 C C . ASP A 1 247 ? -25.733 -7.806 26.149 1.00 96.50 247 ASP A C 1
ATOM 1851 O O . ASP A 1 247 ? -26.701 -7.927 26.902 1.00 96.50 247 ASP A O 1
ATOM 1855 N N . SER A 1 248 ? -25.284 -6.604 25.774 1.00 97.44 248 SER A N 1
ATOM 1856 C CA . SER A 1 248 ? -26.012 -5.352 26.002 1.00 97.44 248 SER A CA 1
ATOM 1857 C C . SER A 1 248 ? -26.330 -4.650 24.689 1.00 97.44 248 SER A C 1
ATOM 1859 O O . SER A 1 248 ? -25.584 -4.759 23.715 1.00 97.44 248 SER A O 1
ATOM 1861 N N . VAL A 1 249 ? -27.436 -3.910 24.669 1.00 97.00 249 VAL A N 1
ATOM 1862 C CA . VAL A 1 249 ? -27.882 -3.131 23.508 1.00 97.00 249 VAL A CA 1
ATOM 1863 C C . VAL A 1 249 ? -27.999 -1.652 23.846 1.00 97.00 249 VAL A C 1
ATOM 1865 O O . VAL A 1 249 ? -28.131 -1.261 25.009 1.00 97.00 249 VAL A O 1
ATOM 1868 N N . LYS A 1 250 ? -27.976 -0.799 22.821 1.00 93.75 250 LYS A N 1
ATOM 1869 C CA . LYS A 1 250 ? -28.088 0.651 22.987 1.00 93.75 250 LYS A CA 1
ATOM 1870 C C . LYS A 1 250 ? -29.331 1.028 23.802 1.00 93.75 250 LYS A C 1
ATOM 1872 O O . LYS A 1 250 ? -30.464 0.830 23.368 1.00 93.75 250 LYS A O 1
ATOM 1877 N N . GLY A 1 251 ? -29.097 1.639 24.962 1.00 92.81 251 GLY A N 1
ATOM 1878 C CA . GLY A 1 251 ? -30.130 2.005 25.937 1.00 92.81 251 GLY A CA 1
ATOM 1879 C C . GLY A 1 251 ? -30.009 1.251 27.263 1.00 92.81 251 GLY A C 1
ATOM 1880 O O . GLY A 1 251 ? -30.511 1.738 28.276 1.00 92.81 251 GLY A O 1
ATOM 1881 N N . ASP A 1 252 ? -29.296 0.125 27.287 1.00 96.06 252 ASP A N 1
ATOM 1882 C CA . ASP A 1 252 ? -29.000 -0.600 28.517 1.00 96.06 252 ASP A CA 1
ATOM 1883 C C . ASP A 1 252 ? -27.986 0.147 29.386 1.00 96.06 252 ASP A C 1
ATOM 1885 O O . ASP A 1 252 ? -27.052 0.777 28.896 1.00 96.06 252 ASP A O 1
ATOM 1889 N N . ALA A 1 253 ? -28.100 -0.009 30.708 1.00 94.31 253 ALA A N 1
ATOM 1890 C CA . ALA A 1 253 ? -27.167 0.604 31.658 1.00 94.31 253 ALA A CA 1
ATOM 1891 C C . ALA A 1 253 ? -25.720 0.087 31.527 1.00 94.31 253 ALA A C 1
ATOM 1893 O O . ALA A 1 253 ? -24.792 0.769 31.953 1.00 94.31 253 ALA A O 1
ATOM 1894 N N . ARG A 1 254 ? -25.532 -1.123 30.978 1.00 94.00 254 ARG A N 1
ATOM 1895 C CA . ARG A 1 254 ? -24.210 -1.736 30.754 1.00 94.00 254 ARG A CA 1
ATOM 1896 C C . ARG A 1 254 ? -23.634 -1.446 29.369 1.00 94.00 254 ARG A C 1
ATOM 1898 O O . ARG A 1 254 ? -22.463 -1.736 29.150 1.00 94.00 254 ARG A O 1
ATOM 1905 N N . TYR A 1 255 ? -24.438 -0.912 28.450 1.00 95.50 255 TYR A N 1
ATOM 1906 C CA . TYR A 1 255 ? -23.989 -0.651 27.090 1.00 95.50 255 TYR A CA 1
ATOM 1907 C C . TYR A 1 255 ? -22.969 0.483 27.076 1.00 95.50 255 TYR A C 1
ATOM 1909 O O . TYR A 1 255 ? -23.197 1.554 27.643 1.00 95.50 255 TYR A O 1
ATOM 1917 N N . SER A 1 256 ? -21.857 0.249 26.382 1.00 92.56 256 SER A N 1
ATOM 1918 C CA . SER A 1 256 ? -20.853 1.265 26.096 1.00 92.56 256 SER A CA 1
ATOM 1919 C C . SER A 1 256 ? -20.630 1.349 24.595 1.00 92.56 256 SER A C 1
ATOM 1921 O O . SER A 1 256 ? -20.249 0.363 23.970 1.00 92.56 256 SER A O 1
ATOM 1923 N N . GLY A 1 257 ? -20.791 2.546 24.028 1.00 90.88 257 GLY A N 1
ATOM 1924 C CA . GLY A 1 257 ? -20.519 2.789 22.609 1.00 90.88 257 GLY A CA 1
ATOM 1925 C C . GLY A 1 257 ? -19.045 2.626 22.224 1.00 90.88 257 GLY A C 1
ATOM 1926 O O . GLY A 1 257 ? -18.753 2.512 21.043 1.00 90.88 257 GLY A O 1
ATOM 1927 N N . SER A 1 258 ? -18.122 2.599 23.195 1.00 91.88 258 SER A N 1
ATOM 1928 C CA . SER A 1 258 ? -16.713 2.261 22.949 1.00 91.88 258 SER A CA 1
ATOM 1929 C C . SER A 1 258 ? -16.472 0.754 22.804 1.00 91.88 258 SER A C 1
ATOM 1931 O O . SER A 1 258 ? -15.439 0.362 22.284 1.00 91.88 258 SER A O 1
ATOM 1933 N N . CYS A 1 259 ? -17.402 -0.087 23.273 1.00 93.81 259 CYS A N 1
ATOM 1934 C CA . CYS A 1 259 ? -17.307 -1.549 23.200 1.00 93.81 259 CYS A CA 1
ATOM 1935 C C . CYS A 1 259 ? -18.121 -2.147 22.042 1.00 93.81 259 CYS A C 1
ATOM 1937 O O . CYS A 1 259 ? -17.962 -3.324 21.743 1.00 93.81 259 CYS A O 1
ATOM 1939 N N . ASP A 1 260 ? -18.999 -1.352 21.429 1.00 94.19 260 ASP A N 1
ATOM 1940 C CA . ASP A 1 260 ? -19.744 -1.658 20.202 1.00 94.19 260 ASP A CA 1
ATOM 1941 C C . ASP A 1 260 ? -18.871 -1.241 19.009 1.00 94.19 260 ASP A C 1
ATOM 1943 O O . ASP A 1 260 ? -19.012 -0.157 18.434 1.00 94.19 260 ASP A O 1
ATOM 1947 N N . VAL A 1 261 ? -17.852 -2.062 18.744 1.00 92.69 261 VAL A N 1
ATOM 1948 C CA . VAL A 1 261 ? -16.718 -1.745 17.870 1.00 92.69 261 VAL A CA 1
ATOM 1949 C C . VAL A 1 261 ? -17.183 -1.596 16.421 1.00 92.69 261 VAL A C 1
ATOM 1951 O O . VAL A 1 261 ? -16.734 -0.701 15.697 1.00 92.69 261 VAL A O 1
ATOM 1954 N N . ASN A 1 262 ? -18.125 -2.443 16.001 1.00 91.50 262 ASN A N 1
ATOM 1955 C CA . ASN A 1 262 ? -18.712 -2.395 14.663 1.00 91.50 262 ASN A CA 1
ATOM 1956 C C . ASN A 1 262 ? -19.856 -1.357 14.534 1.00 91.50 262 ASN A C 1
ATOM 1958 O O . ASN A 1 262 ? -20.314 -1.099 13.417 1.00 91.50 262 ASN A O 1
ATOM 1962 N N . ALA A 1 263 ? -20.263 -0.733 15.646 1.00 92.38 263 ALA A N 1
ATOM 1963 C CA . ALA A 1 263 ? -21.353 0.232 15.764 1.00 92.38 263 ALA A CA 1
ATOM 1964 C C . ALA A 1 263 ? -22.721 -0.286 15.272 1.00 92.38 263 ALA A C 1
ATOM 1966 O O . ALA A 1 263 ? -23.503 0.483 14.696 1.00 92.38 263 ALA A O 1
ATOM 1967 N N . ASP A 1 264 ? -23.026 -1.568 15.494 1.00 93.44 264 ASP A N 1
ATOM 1968 C CA . ASP A 1 264 ? -24.308 -2.185 15.127 1.00 93.44 264 ASP A CA 1
ATOM 1969 C C . ASP A 1 264 ? -25.427 -1.941 16.160 1.00 93.44 264 ASP A C 1
ATOM 1971 O O . ASP A 1 264 ? -26.604 -2.216 15.898 1.00 93.44 264 ASP A O 1
ATOM 1975 N N . GLY A 1 265 ? -25.085 -1.336 17.301 1.00 94.38 265 GLY A N 1
ATOM 1976 C CA . GLY A 1 265 ? -26.001 -1.012 18.389 1.00 94.38 265 GLY A CA 1
ATOM 1977 C C . GLY A 1 265 ? -26.045 -2.063 19.498 1.00 94.38 265 GLY A C 1
ATOM 1978 O O . GLY A 1 265 ? -26.844 -1.895 20.427 1.00 94.38 265 GLY A O 1
ATOM 1979 N N . SER A 1 266 ? -25.228 -3.116 19.426 1.00 96.38 266 SER A N 1
ATOM 1980 C CA . SER A 1 266 ? -25.178 -4.207 20.403 1.00 96.38 266 SER A CA 1
ATOM 1981 C C . SER A 1 266 ? -23.742 -4.652 20.660 1.00 96.38 266 SER A C 1
ATOM 1983 O O . SER A 1 266 ? -23.018 -4.938 19.724 1.00 96.38 266 SER A O 1
ATOM 1985 N N . VAL A 1 267 ? -23.356 -4.833 21.923 1.00 96.94 267 VAL A N 1
ATOM 1986 C CA . VAL A 1 267 ? -22.045 -5.407 22.268 1.00 96.94 267 VAL A CA 1
ATOM 1987 C C . VAL A 1 267 ? -22.175 -6.925 22.345 1.00 96.94 267 VAL A C 1
ATOM 1989 O O . VAL A 1 267 ? -22.749 -7.466 23.297 1.00 96.94 267 VAL A O 1
ATOM 1992 N N . ASN A 1 268 ? -21.664 -7.630 21.340 1.00 96.06 268 ASN A N 1
ATOM 1993 C CA . ASN A 1 268 ? -21.808 -9.073 21.195 1.00 96.06 268 ASN A CA 1
ATOM 1994 C C . ASN A 1 268 ? -20.504 -9.756 20.733 1.00 96.06 268 ASN A C 1
ATOM 1996 O O . ASN A 1 268 ? -19.407 -9.206 20.812 1.00 96.06 268 ASN A O 1
ATOM 2000 N N . ILE A 1 269 ? -20.596 -11.020 20.310 1.00 95.12 269 ILE A N 1
ATOM 2001 C CA . ILE A 1 269 ? -19.424 -11.810 19.908 1.00 95.12 269 ILE A CA 1
ATOM 2002 C C . ILE A 1 269 ? -18.695 -11.232 18.687 1.00 95.12 269 ILE A C 1
ATOM 2004 O O . ILE A 1 269 ? -17.510 -11.502 18.520 1.00 95.12 269 ILE A O 1
ATOM 2008 N N . LEU A 1 270 ? -19.373 -10.445 17.849 1.00 94.31 270 LEU A N 1
ATOM 2009 C CA . LEU A 1 270 ? -18.771 -9.791 16.691 1.00 94.31 270 LEU A CA 1
ATOM 2010 C C . LEU A 1 270 ? -17.791 -8.689 17.113 1.00 94.31 270 LEU A C 1
ATOM 2012 O O . LEU A 1 270 ? -16.713 -8.606 16.531 1.00 94.31 270 LEU A O 1
ATOM 2016 N N . ASP A 1 271 ? -18.099 -7.923 18.163 1.00 95.31 271 ASP A N 1
ATOM 2017 C CA . ASP A 1 271 ? -17.187 -6.912 18.715 1.00 95.31 271 ASP A CA 1
ATOM 2018 C C . ASP A 1 271 ? -15.952 -7.557 19.336 1.00 95.31 271 ASP A C 1
ATOM 2020 O O . ASP A 1 271 ? -14.819 -7.172 19.050 1.00 95.31 271 ASP A O 1
ATOM 2024 N N . LEU A 1 272 ? -16.164 -8.613 20.129 1.00 93.81 272 LEU A N 1
ATOM 2025 C CA . LEU A 1 272 ? -15.068 -9.382 20.719 1.00 93.81 272 LEU A CA 1
ATOM 2026 C C . LEU A 1 272 ? -14.207 -10.054 19.640 1.00 93.81 272 LEU A C 1
ATOM 2028 O O . LEU A 1 272 ? -12.993 -10.148 19.803 1.00 93.81 272 LEU A O 1
ATOM 2032 N N . ALA A 1 273 ? -14.808 -10.517 18.540 1.00 93.38 273 ALA A N 1
ATOM 2033 C CA . ALA A 1 273 ? -14.071 -11.083 17.416 1.00 93.38 273 ALA A CA 1
ATOM 2034 C C . ALA A 1 273 ? -13.218 -10.025 16.705 1.00 93.38 273 ALA A C 1
ATOM 2036 O O . ALA A 1 273 ? -12.078 -10.321 16.357 1.00 93.38 273 ALA A O 1
ATOM 2037 N N . GLN A 1 274 ? -13.728 -8.803 16.528 1.00 89.88 274 GLN A N 1
ATOM 2038 C CA . GLN A 1 274 ? -12.953 -7.703 15.952 1.00 89.88 274 GLN A CA 1
ATOM 2039 C C . GLN A 1 274 ? -11.769 -7.322 16.852 1.00 89.88 274 GLN A C 1
ATOM 2041 O O . GLN A 1 274 ? -10.639 -7.274 16.375 1.00 89.88 274 GLN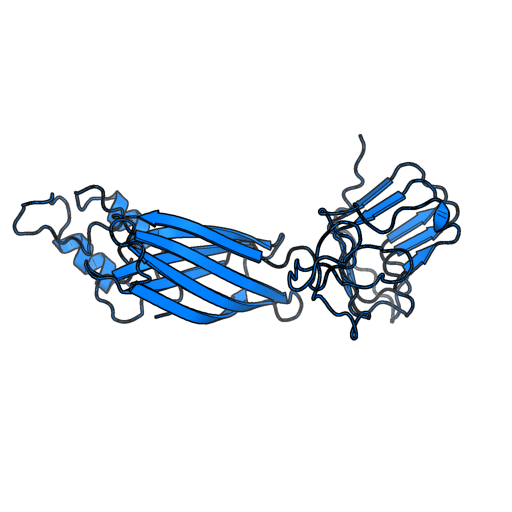 A O 1
ATOM 2046 N N . LEU A 1 275 ? -11.995 -7.174 18.163 1.00 92.88 275 LEU A N 1
ATOM 2047 C CA . LEU A 1 275 ? -10.923 -6.951 19.145 1.00 92.88 275 LEU A CA 1
ATOM 2048 C C . LEU A 1 275 ? -9.866 -8.059 19.104 1.00 92.88 275 LEU A C 1
ATOM 2050 O O . LEU A 1 275 ? -8.672 -7.788 19.169 1.00 92.88 275 LEU A O 1
ATOM 2054 N N . ALA A 1 276 ? -10.291 -9.316 18.960 1.00 91.75 276 ALA A N 1
ATOM 2055 C CA . ALA A 1 276 ? -9.376 -10.446 18.848 1.00 91.75 276 ALA A CA 1
ATOM 2056 C C . ALA A 1 276 ? -8.585 -10.454 17.527 1.00 91.75 276 ALA A C 1
ATOM 2058 O O . ALA A 1 276 ? -7.438 -10.897 17.516 1.00 91.75 276 ALA A O 1
ATOM 2059 N N . ILE A 1 277 ? -9.174 -9.983 16.420 1.00 89.75 277 ILE A N 1
ATOM 2060 C CA . ILE A 1 277 ? -8.484 -9.830 15.128 1.00 89.75 277 ILE A CA 1
ATOM 2061 C C . ILE A 1 277 ? -7.400 -8.751 15.217 1.00 89.75 277 ILE A C 1
ATOM 2063 O O . ILE A 1 277 ? -6.318 -8.942 14.658 1.00 89.75 277 ILE A O 1
ATOM 2067 N N . ASP A 1 278 ? -7.677 -7.663 15.935 1.00 92.38 278 ASP A N 1
ATOM 2068 C CA . ASP A 1 278 ? -6.770 -6.520 16.073 1.00 92.38 278 ASP A CA 1
ATOM 2069 C C . ASP A 1 278 ? -5.858 -6.606 17.313 1.00 92.38 278 ASP A C 1
ATOM 2071 O O . ASP A 1 278 ? -5.066 -5.701 17.586 1.00 92.38 278 ASP A O 1
ATOM 2075 N N . TYR A 1 279 ? -5.927 -7.715 18.052 1.00 93.62 279 TYR A N 1
ATOM 2076 C CA . TYR A 1 279 ? -5.148 -7.948 19.263 1.00 93.62 279 TYR A CA 1
ATOM 2077 C C . TYR A 1 279 ? -3.644 -7.821 18.996 1.00 93.62 279 TYR A C 1
ATOM 2079 O O . TYR A 1 279 ? -3.102 -8.457 18.088 1.00 93.62 279 TYR A O 1
ATOM 2087 N N . GLN A 1 280 ? -2.960 -7.026 19.823 1.00 93.38 280 GLN A N 1
ATOM 2088 C CA . GLN A 1 280 ? -1.530 -6.710 19.718 1.00 93.38 280 GLN A CA 1
ATOM 2089 C C . GLN A 1 280 ? -1.100 -6.048 18.404 1.00 93.38 280 GLN A C 1
ATOM 2091 O O . GLN A 1 280 ? 0.104 -5.964 18.132 1.00 93.38 280 GLN A O 1
ATOM 2096 N N . LEU A 1 281 ? -2.035 -5.550 17.588 1.00 92.88 281 LEU A N 1
ATOM 2097 C CA . LEU A 1 281 ? -1.639 -4.724 16.460 1.00 92.88 281 LEU A CA 1
ATOM 2098 C C . LEU A 1 281 ? -0.969 -3.441 16.966 1.00 92.88 281 LEU A C 1
ATOM 2100 O O . LEU A 1 281 ? -1.415 -2.852 17.953 1.00 92.88 281 LEU A O 1
ATOM 2104 N N . PRO A 1 282 ? 0.094 -2.974 16.293 1.00 93.00 282 PRO A N 1
ATOM 2105 C CA . PRO A 1 282 ? 0.682 -1.686 16.610 1.00 93.00 282 PRO A CA 1
ATOM 2106 C C . PRO A 1 282 ? -0.336 -0.562 16.399 1.00 93.00 282 PRO A C 1
ATOM 2108 O O . PRO A 1 282 ? -0.943 -0.464 15.327 1.00 93.00 282 PRO A O 1
ATOM 2111 N N . VAL A 1 283 ? -0.480 0.295 17.408 1.00 94.06 283 VAL A N 1
ATOM 2112 C CA . VAL A 1 283 ? -1.391 1.442 17.400 1.00 94.06 283 VAL A CA 1
ATOM 2113 C C . VAL A 1 283 ? -0.597 2.723 17.167 1.00 94.06 283 VAL A C 1
ATOM 2115 O O . VAL A 1 283 ? 0.373 3.012 17.869 1.00 94.06 283 VAL A O 1
ATOM 2118 N N . PHE A 1 284 ? -1.022 3.512 16.184 1.00 93.19 284 PHE A N 1
ATOM 2119 C CA . PHE A 1 284 ? -0.525 4.862 15.947 1.00 93.19 284 PHE A CA 1
ATOM 2120 C C . PHE A 1 284 ? -1.591 5.880 16.341 1.00 93.19 284 PHE A C 1
ATOM 2122 O O . PHE A 1 284 ? -2.612 6.001 15.662 1.00 93.19 284 PHE A O 1
ATOM 2129 N N . SER A 1 285 ? -1.338 6.635 17.409 1.00 86.62 285 SER A N 1
ATOM 2130 C CA . SER A 1 285 ? -2.234 7.666 17.948 1.00 86.62 285 SER A CA 1
ATOM 2131 C C . SER A 1 285 ? -1.658 9.075 17.860 1.00 86.62 285 SER A C 1
ATOM 2133 O O . SER A 1 285 ? -0.421 9.270 17.770 1.00 86.62 285 SER A O 1
#

Foldseek 3Di:
DDAPPDDDDDDDPDDPPDAELAEAALAEQYEAAQEEQERHCAVYEYHNYAAYAAAQYEQYHHRPVNYYHPCLVRYAQYPAPPRFGAEHPVPVPFDFQADDRQRHHGNDGDQFTNCADVRRRTHGVAHRQWAQQFDWDDDPQKIKTKGWTWHQDPVQQKTWTKIWIWIARNVVRDTPDIDIDTDMDHDDDQKAWAKEWDQDPVAIKIWIWMAGSSRNDIDIDIWQDCVLVPPQFLAVVSLVLLVQLEAHFAPDPSDDCSQCGRNPRHSYVVSSVVSVVCHGHGYHD

Radius of gyration: 23.74 Å; chains: 1; bounding box: 60×43×64 Å

Secondary structure (DSSP, 8-state):
--------------PSSBS-SEEEES-EEEEEES-EEESBS-SEEEES-EEEEEES-EEESPSSSSEEESSGGGSBSS--TTT---EETT-TT-----BTTTT-B-S---SB-SS-BTTBSS-BSS-TT--EEEEEEEETTEEEEEEEEEEEETTTTEEEEEEEEEEEETTT--EEEEEEEEEEEE-SSS-EEEEEEEEETTEEEEEEEEEETTTTEEEEEEEE-S-SS-SS--SHHHHHHHHHTTTEETTSTT--TTT-TT-SSEESHHHHHHHHHSTTPPEE-

Sequence (285 aa):
HSGLKGYDSFYQACDPPCADGIELQQVTNGIVEQNILYWNTNGVWLAGSSNITLFGNNFLQNGFPQYSDDNPTANHWDGGYPVGGNYWSSNTGAVDNCSGPSQNVCPDPDGISDSNYGYDRYPLMKPFGDPIVSFNQTFKGLTVSLKGGLDIDPTTRTVSGTITATAVDNATSQTIFSKTFTISFTYNGQRIAFLVTIPSSDGFLAAGCAVRPTDGTFSCSVSVSPDVNHDGAIDILDLAQAAIAFDSVKGDARYSGSCDVNADGSVNILDLAQLAIDYQLPVFS